Protein AF-A0A5F1HY24-F1 (afdb_monomer_lite)

pLDDT: mean 76.77, std 19.48, range [27.03, 98.19]

Structure (mmCIF, N/CA/C/O backbone):
data_AF-A0A5F1HY24-F1
#
_entry.id   AF-A0A5F1HY24-F1
#
loop_
_atom_site.group_PDB
_atom_site.id
_atom_site.type_symbol
_atom_site.label_atom_id
_atom_site.label_alt_id
_atom_site.label_comp_id
_atom_site.label_asym_id
_atom_site.label_entity_id
_atom_site.label_seq_id
_atom_site.pdbx_PDB_ins_code
_atom_site.Cartn_x
_atom_site.Cartn_y
_atom_site.Cartn_z
_atom_site.occupancy
_atom_site.B_iso_or_equiv
_atom_site.auth_seq_id
_atom_site.auth_comp_id
_atom_site.auth_asym_id
_atom_site.auth_atom_id
_atom_site.pdbx_PDB_model_num
ATOM 1 N N . MET A 1 1 ? -17.975 27.511 6.125 1.00 43.12 1 MET A N 1
ATOM 2 C CA . MET A 1 1 ? -19.236 27.075 5.491 1.00 43.12 1 MET A CA 1
ATOM 3 C C . MET A 1 1 ? -19.085 27.180 3.979 1.00 43.12 1 MET A C 1
ATOM 5 O O . MET A 1 1 ? -19.157 28.280 3.447 1.00 43.12 1 MET A O 1
ATOM 9 N N . LYS A 1 2 ? -18.801 26.050 3.327 1.00 27.03 2 LYS A N 1
ATOM 10 C CA . LYS A 1 2 ? -19.100 25.721 1.924 1.00 27.03 2 LYS A CA 1
ATOM 11 C C . LYS A 1 2 ? -18.760 24.237 1.750 1.00 27.03 2 LYS A C 1
ATOM 13 O O . LYS A 1 2 ? -17.614 23.897 1.992 1.00 27.03 2 LYS A O 1
ATOM 18 N N . ALA A 1 3 ? -19.813 23.458 1.467 1.00 29.83 3 ALA A N 1
ATOM 19 C CA . ALA A 1 3 ? -19.924 22.139 0.824 1.00 29.83 3 ALA A CA 1
ATOM 20 C C . ALA A 1 3 ? -18.776 21.128 1.064 1.00 29.83 3 ALA A C 1
ATOM 22 O O . ALA A 1 3 ? -17.621 21.453 0.866 1.00 29.83 3 ALA A O 1
ATOM 23 N N . TRP A 1 4 ? -18.999 19.876 1.457 1.00 34.66 4 TRP A N 1
ATOM 24 C CA . TRP A 1 4 ? -19.968 18.950 0.879 1.00 34.66 4 TRP A CA 1
ATOM 25 C C . TRP A 1 4 ? -20.408 17.908 1.918 1.00 34.66 4 TRP A C 1
ATOM 27 O O . TRP A 1 4 ? -19.712 16.946 2.216 1.00 34.66 4 TRP A O 1
ATOM 37 N N . HIS A 1 5 ? -21.617 18.093 2.445 1.00 35.09 5 HIS A N 1
ATOM 38 C CA . HIS A 1 5 ? -22.464 16.960 2.790 1.00 35.09 5 HIS A CA 1
ATOM 39 C C . HIS A 1 5 ? -22.940 16.374 1.465 1.00 35.09 5 HIS A C 1
ATOM 41 O O . HIS A 1 5 ? -23.680 17.075 0.792 1.00 35.09 5 HIS A O 1
ATOM 47 N N . TYR A 1 6 ? -22.472 15.191 1.072 1.00 37.31 6 TYR A N 1
ATOM 48 C CA . TYR A 1 6 ? -23.120 14.217 0.172 1.00 37.31 6 TYR A CA 1
ATOM 49 C C . TYR A 1 6 ? -22.027 13.285 -0.346 1.00 37.31 6 TYR A C 1
ATOM 51 O O . TYR A 1 6 ? -21.379 13.647 -1.306 1.00 37.31 6 TYR A O 1
ATOM 59 N N . HIS A 1 7 ? -21.828 12.121 0.280 1.00 38.81 7 HIS A N 1
ATOM 60 C CA . HIS A 1 7 ? -21.358 10.899 -0.407 1.00 38.81 7 HIS A CA 1
ATOM 61 C C . HIS A 1 7 ? -21.607 9.614 0.406 1.00 38.81 7 HIS A C 1
ATOM 63 O O . HIS A 1 7 ? -21.494 8.520 -0.131 1.00 38.81 7 HIS A O 1
ATOM 69 N N . THR A 1 8 ? -22.063 9.693 1.658 1.00 42.12 8 THR A N 1
ATOM 70 C CA . THR A 1 8 ? -22.110 8.516 2.544 1.00 42.12 8 THR A CA 1
ATOM 71 C C . THR A 1 8 ? -23.433 7.739 2.593 1.00 42.12 8 THR A C 1
ATOM 73 O O . THR A 1 8 ? -23.576 6.880 3.451 1.00 42.12 8 THR A O 1
ATOM 76 N N . SER A 1 9 ? -24.403 7.957 1.694 1.00 47.31 9 SER A N 1
ATOM 77 C CA . SER A 1 9 ? -25.706 7.254 1.795 1.00 47.31 9 SER A CA 1
ATOM 78 C C . SER A 1 9 ? -26.164 6.536 0.520 1.00 47.31 9 SER A C 1
ATOM 80 O O . SER A 1 9 ? -26.459 5.341 0.566 1.00 47.31 9 SER A O 1
ATOM 82 N N . ASN A 1 10 ? -26.174 7.210 -0.636 1.00 41.12 10 ASN A N 1
ATOM 83 C CA . ASN A 1 10 ? -26.751 6.617 -1.851 1.00 41.12 10 ASN A CA 1
ATOM 84 C C . ASN A 1 10 ? -25.736 5.899 -2.748 1.00 41.12 10 ASN A C 1
ATOM 86 O O . ASN A 1 10 ? -26.109 4.902 -3.354 1.00 41.12 10 ASN A O 1
ATOM 90 N N . TYR A 1 11 ? -24.467 6.331 -2.776 1.00 42.97 11 TYR A N 1
ATOM 91 C CA . TYR A 1 11 ? -23.431 5.641 -3.555 1.00 42.97 11 TYR A CA 1
ATOM 92 C C . TYR A 1 11 ? -23.244 4.211 -3.049 1.00 42.97 11 TYR A C 1
ATOM 94 O O . TYR A 1 11 ? -23.345 3.269 -3.817 1.00 42.97 11 TYR A O 1
ATOM 102 N N . TRP A 1 12 ? -23.124 4.034 -1.729 1.00 42.56 12 TRP A N 1
ATOM 103 C CA . TRP A 1 12 ? -23.049 2.707 -1.124 1.00 42.56 12 TRP A CA 1
ATOM 104 C C . TRP A 1 12 ? -24.265 1.848 -1.488 1.00 42.56 12 TRP A C 1
ATOM 106 O O . TRP A 1 12 ? -24.082 0.733 -1.960 1.00 42.56 12 TRP A O 1
ATOM 116 N N . LYS A 1 13 ? -25.501 2.358 -1.348 1.00 38.97 13 LYS A N 1
ATOM 117 C CA . LYS A 1 13 ? -26.733 1.627 -1.721 1.00 38.97 13 LYS A CA 1
ATOM 118 C C . LYS A 1 13 ? -26.764 1.199 -3.193 1.00 38.97 13 LYS A C 1
ATOM 120 O O . LYS A 1 13 ? -27.215 0.092 -3.478 1.00 38.97 13 LYS A O 1
ATOM 125 N N . GLU A 1 14 ? -26.308 2.052 -4.104 1.00 40.34 14 GLU A N 1
ATOM 126 C CA . GLU A 1 14 ? -26.239 1.743 -5.536 1.00 40.34 14 GLU A CA 1
ATOM 127 C C . GLU A 1 14 ? -25.115 0.739 -5.844 1.00 40.34 14 GLU A C 1
ATOM 129 O O . GLU A 1 14 ? -25.366 -0.230 -6.560 1.00 40.34 14 GLU A O 1
ATOM 134 N N . SER A 1 15 ? -23.948 0.869 -5.202 1.00 44.97 15 SER A N 1
ATOM 135 C CA . SER A 1 15 ? -22.826 -0.077 -5.301 1.00 44.97 15 SER A CA 1
ATOM 136 C C . SER A 1 15 ? -23.184 -1.475 -4.776 1.00 44.97 15 SER A C 1
ATOM 138 O O . SER A 1 15 ? -22.815 -2.477 -5.389 1.00 44.97 15 SER A O 1
ATOM 140 N N . TRP A 1 16 ? -23.981 -1.567 -3.702 1.00 42.75 16 TRP A N 1
ATOM 141 C CA . TRP A 1 16 ? -24.549 -2.834 -3.214 1.00 42.75 16 TRP A CA 1
ATOM 142 C C . TRP A 1 16 ? -25.543 -3.451 -4.207 1.00 42.75 16 TRP A C 1
ATOM 144 O O . TRP A 1 16 ? -25.605 -4.674 -4.327 1.00 42.75 16 TRP A O 1
ATOM 154 N N . GLY A 1 17 ? -26.311 -2.623 -4.925 1.00 40.31 17 GLY A N 1
ATOM 155 C CA . GLY A 1 17 ? -27.271 -3.065 -5.942 1.00 40.31 17 GLY A CA 1
ATOM 156 C C . GLY A 1 17 ? -26.616 -3.621 -7.210 1.00 40.31 17 GLY A 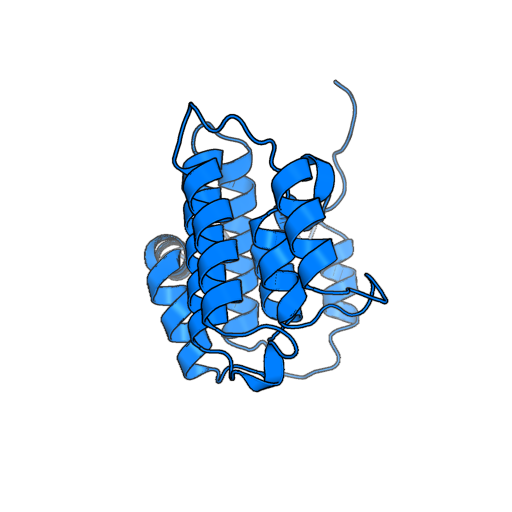C 1
ATOM 157 O O . GLY A 1 17 ? -27.214 -4.454 -7.891 1.00 40.31 17 GLY A O 1
ATOM 158 N N . THR A 1 18 ? -25.381 -3.207 -7.505 1.00 44.19 18 THR A N 1
ATOM 159 C CA . THR A 1 18 ? -24.581 -3.685 -8.645 1.00 44.19 18 THR A CA 1
ATOM 160 C C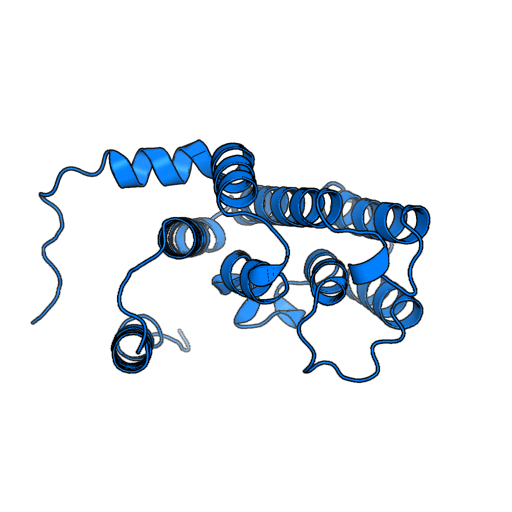 . THR A 1 18 ? -23.602 -4.808 -8.301 1.00 44.19 18 THR A C 1
ATOM 162 O O . THR A 1 18 ? -23.026 -5.396 -9.216 1.00 44.19 18 THR A O 1
ATOM 165 N N . CYS A 1 19 ? -23.438 -5.164 -7.020 1.00 41.94 19 CYS A N 1
ATOM 16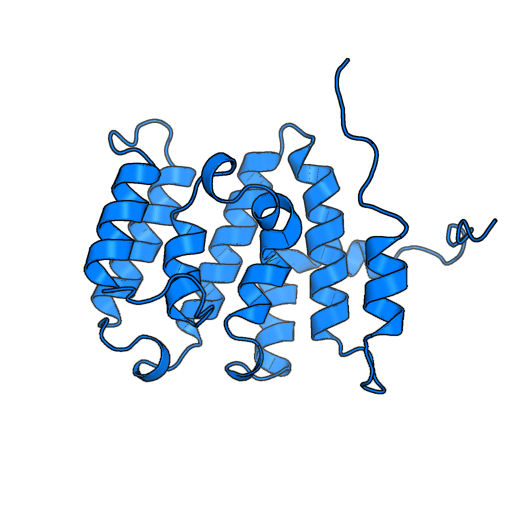6 C CA . CYS A 1 19 ? -22.677 -6.340 -6.590 1.00 41.94 19 CYS A CA 1
ATOM 167 C C . CYS A 1 19 ? -23.427 -7.637 -6.931 1.00 41.94 19 CYS A C 1
ATOM 169 O O . CYS A 1 19 ? -23.944 -8.354 -6.075 1.00 41.94 19 CYS A O 1
ATOM 171 N N . THR A 1 20 ? -23.466 -7.979 -8.215 1.00 43.69 20 THR A N 1
ATOM 172 C CA . THR A 1 20 ? -23.839 -9.311 -8.689 1.00 43.69 20 THR A CA 1
ATOM 173 C C . THR A 1 20 ? -22.678 -10.286 -8.463 1.00 43.69 20 THR A C 1
ATOM 175 O O . THR A 1 20 ? -22.062 -10.757 -9.414 1.00 43.69 20 THR A O 1
ATOM 178 N N . SER A 1 21 ? -22.355 -10.588 -7.202 1.00 45.72 21 SER A N 1
ATOM 179 C CA . SER A 1 21 ? -21.594 -11.788 -6.823 1.00 45.72 21 SER A CA 1
ATOM 180 C C . SER A 1 21 ? -21.915 -12.201 -5.373 1.00 45.72 21 SER A C 1
ATOM 182 O O . SER A 1 21 ? -21.996 -11.340 -4.500 1.00 45.72 21 SER A O 1
ATOM 184 N N . PRO A 1 22 ? -22.153 -13.494 -5.068 1.00 49.50 22 PRO A N 1
ATOM 185 C CA . PRO A 1 22 ? -23.061 -13.900 -3.990 1.00 49.50 22 PRO A CA 1
ATOM 186 C C . PRO A 1 22 ? -22.446 -14.006 -2.587 1.00 49.50 22 PRO A C 1
ATOM 188 O O . PRO A 1 22 ? -23.072 -14.616 -1.719 1.00 49.50 22 PRO A O 1
ATOM 191 N N . ARG A 1 23 ? -21.234 -13.501 -2.327 1.00 47.34 23 ARG A N 1
ATOM 192 C CA . ARG A 1 23 ? -20.594 -13.584 -1.000 1.00 47.34 23 ARG A CA 1
ATOM 193 C C . ARG A 1 23 ? -19.657 -12.400 -0.780 1.00 47.34 23 ARG A C 1
ATOM 195 O O . ARG A 1 23 ? -18.669 -12.270 -1.490 1.00 47.34 23 ARG A O 1
ATOM 202 N N . LEU A 1 24 ? -19.947 -11.578 0.229 1.00 61.38 24 LEU A N 1
ATOM 203 C CA . LEU A 1 24 ? -18.968 -10.665 0.824 1.00 61.38 24 LEU A CA 1
ATOM 204 C C . LEU A 1 24 ? -17.722 -11.473 1.220 1.00 61.38 24 LEU A C 1
ATOM 206 O O . LEU A 1 24 ? -17.828 -12.374 2.054 1.00 61.38 24 LEU A O 1
ATOM 210 N N . SER A 1 25 ? -16.572 -11.193 0.604 1.00 81.94 25 SER A N 1
ATOM 211 C CA . SER A 1 25 ? -15.297 -11.798 1.004 1.00 81.94 25 SER A CA 1
ATOM 212 C C . SER A 1 25 ? -14.774 -11.117 2.271 1.00 81.94 25 SER A C 1
ATOM 214 O O . SER A 1 25 ? -15.084 -9.952 2.543 1.00 81.94 25 SER A O 1
ATOM 216 N N . ALA A 1 26 ? -13.964 -11.830 3.057 1.00 85.19 26 ALA A N 1
ATOM 217 C CA . ALA A 1 26 ? -13.351 -11.250 4.251 1.00 85.19 26 ALA A CA 1
ATOM 218 C C . ALA A 1 26 ? -12.439 -10.056 3.902 1.00 85.19 26 ALA A C 1
ATOM 220 O O . ALA A 1 26 ? -12.343 -9.108 4.680 1.00 85.19 26 ALA A O 1
ATOM 221 N N . LEU A 1 27 ? -11.843 -10.072 2.704 1.00 88.94 27 LEU A N 1
ATOM 222 C CA . LEU A 1 27 ? -11.070 -8.966 2.142 1.00 88.94 27 LEU A CA 1
ATOM 223 C C . LEU A 1 27 ? -11.905 -7.685 2.007 1.00 88.94 27 LEU A C 1
ATOM 225 O O . LEU A 1 27 ? -11.525 -6.662 2.571 1.00 88.94 27 LEU A O 1
ATOM 229 N N . TYR A 1 28 ? -13.052 -7.732 1.323 1.00 88.12 28 TYR A N 1
ATOM 230 C CA . TYR A 1 28 ? -13.873 -6.530 1.128 1.00 88.12 28 TYR A CA 1
ATOM 231 C C . TYR A 1 28 ? -14.409 -5.977 2.452 1.00 88.12 28 TYR A C 1
ATOM 233 O O . TYR A 1 28 ? -14.441 -4.765 2.650 1.00 88.12 28 TYR A O 1
ATOM 241 N N . VAL A 1 29 ? -14.760 -6.852 3.401 1.00 87.75 29 VAL A N 1
ATOM 242 C CA . VAL A 1 29 ? -15.148 -6.418 4.752 1.00 87.75 29 VAL A CA 1
ATOM 243 C C . VAL A 1 29 ? -13.986 -5.703 5.452 1.00 87.75 29 VAL A C 1
ATOM 245 O O . VAL A 1 29 ? -14.193 -4.650 6.052 1.00 87.75 29 VAL A O 1
ATOM 248 N N . ALA A 1 30 ? -12.759 -6.226 5.358 1.00 90.56 30 ALA A N 1
ATOM 249 C CA . ALA A 1 30 ? -11.583 -5.586 5.943 1.00 90.56 30 ALA A CA 1
ATOM 250 C C . ALA A 1 30 ? -11.290 -4.215 5.311 1.00 90.56 30 ALA A C 1
ATOM 252 O O . ALA A 1 30 ? -11.050 -3.259 6.049 1.00 90.56 30 ALA A O 1
ATOM 253 N N . VAL A 1 31 ? -11.381 -4.095 3.981 1.00 92.56 31 VAL A N 1
ATOM 254 C CA . VAL A 1 31 ? -11.260 -2.816 3.255 1.00 92.56 31 VAL A CA 1
ATOM 255 C C . VAL A 1 31 ? -12.256 -1.797 3.801 1.00 92.56 31 VAL A C 1
ATOM 257 O O . VAL A 1 31 ? -11.850 -0.731 4.259 1.00 92.56 31 VAL A O 1
ATOM 260 N N . MET A 1 32 ? -13.542 -2.161 3.852 1.00 88.50 32 MET A N 1
ATOM 261 C CA . MET A 1 32 ? -14.603 -1.277 4.339 1.00 88.50 32 MET A CA 1
ATOM 262 C C . MET A 1 32 ? -14.353 -0.782 5.767 1.00 88.50 32 MET A C 1
ATOM 264 O O . MET A 1 32 ? -14.531 0.400 6.056 1.00 88.50 32 MET A O 1
ATOM 268 N N . ILE A 1 33 ? -13.944 -1.677 6.674 1.00 89.25 33 ILE A N 1
ATOM 269 C CA . ILE A 1 33 ? -13.658 -1.318 8.069 1.00 89.25 33 ILE A CA 1
ATOM 270 C C . ILE A 1 33 ? -12.498 -0.323 8.139 1.00 89.25 33 ILE A C 1
ATOM 272 O O . ILE A 1 33 ? -12.560 0.646 8.898 1.00 89.25 33 ILE A O 1
ATOM 276 N N . VAL A 1 34 ? -11.431 -0.575 7.379 1.00 92.44 34 VAL A N 1
ATOM 277 C CA . VAL A 1 34 ? -10.212 0.230 7.432 1.00 92.44 34 VAL A CA 1
ATOM 278 C C . VAL A 1 34 ? -10.420 1.597 6.793 1.00 92.44 34 VAL A C 1
ATOM 280 O O . VAL A 1 34 ? -10.055 2.587 7.425 1.00 92.44 34 VAL A O 1
ATOM 283 N N . ASP A 1 35 ? -11.037 1.694 5.614 1.00 88.62 35 ASP A N 1
ATOM 284 C CA . ASP A 1 35 ? -11.293 2.999 4.993 1.00 88.62 35 ASP A CA 1
ATOM 285 C C . ASP A 1 35 ? -12.267 3.835 5.839 1.00 88.62 35 ASP A C 1
ATOM 287 O O . ASP A 1 35 ? -11.958 4.986 6.149 1.00 88.62 35 ASP A O 1
ATOM 291 N N . ALA A 1 36 ? -13.343 3.243 6.378 1.00 86.31 36 ALA A N 1
ATOM 292 C CA . ALA A 1 36 ? -14.248 3.945 7.298 1.00 86.31 36 ALA A CA 1
ATOM 293 C C . ALA A 1 36 ? -13.545 4.408 8.592 1.00 86.31 36 ALA A C 1
ATOM 295 O O . ALA A 1 36 ? -13.782 5.512 9.094 1.00 86.31 36 ALA A O 1
ATOM 296 N N . ALA A 1 37 ? -12.647 3.586 9.150 1.00 87.31 37 ALA A N 1
ATOM 297 C CA . ALA A 1 37 ? -11.813 4.007 10.273 1.00 87.31 37 ALA A CA 1
ATOM 298 C C . ALA A 1 37 ? -10.891 5.165 9.866 1.00 87.31 37 ALA A C 1
ATOM 300 O O . ALA A 1 37 ? -10.725 6.112 10.638 1.00 87.31 37 ALA A O 1
ATOM 301 N N . GLY A 1 38 ? -10.342 5.119 8.654 1.00 84.25 38 GLY A N 1
ATOM 302 C CA . GLY A 1 38 ? -9.494 6.152 8.086 1.00 84.25 38 GLY A CA 1
ATOM 303 C C . GLY A 1 38 ? -10.184 7.495 7.933 1.00 84.25 38 GLY A C 1
ATOM 304 O O . GLY A 1 38 ? -9.626 8.489 8.397 1.00 84.25 38 GLY A O 1
ATOM 305 N N . GLU A 1 39 ? -11.411 7.530 7.411 1.00 82.19 39 GLU A N 1
ATOM 306 C CA . GLU A 1 39 ? -12.210 8.760 7.314 1.00 82.19 39 GLU A CA 1
ATOM 307 C C . GLU A 1 39 ? -12.283 9.487 8.667 1.00 82.19 39 GLU A C 1
ATOM 309 O O . GLU A 1 39 ? -12.060 10.697 8.764 1.00 82.19 39 GLU A O 1
ATOM 314 N N . SER A 1 40 ? -12.492 8.731 9.751 1.00 77.62 40 SER A N 1
ATOM 315 C CA . SER A 1 40 ? -12.538 9.296 11.103 1.00 77.62 40 SER A CA 1
ATOM 316 C C . SER A 1 40 ? -11.194 9.854 11.587 1.00 77.62 40 SER A C 1
ATOM 318 O O . SER A 1 40 ? -11.181 10.778 12.398 1.00 77.62 40 SER A O 1
ATOM 320 N N . GLN A 1 41 ? -10.063 9.298 11.133 1.00 77.94 41 GLN A N 1
ATOM 321 C CA . GLN A 1 41 ? -8.721 9.727 11.546 1.00 77.94 41 GLN A CA 1
ATOM 322 C C . GLN A 1 41 ? -8.211 10.916 10.731 1.00 77.94 41 GLN A C 1
ATOM 324 O O . GLN A 1 41 ? -7.535 11.780 11.294 1.00 77.94 41 GLN A O 1
ATOM 329 N N . LEU A 1 42 ? -8.540 10.972 9.441 1.00 74.75 42 LEU A N 1
ATOM 330 C CA . LEU A 1 42 ? -8.143 12.036 8.517 1.00 74.75 42 LEU A CA 1
ATOM 331 C C . LEU A 1 42 ? -8.780 13.388 8.875 1.00 74.75 42 LEU A C 1
ATOM 333 O O . LEU A 1 42 ? -8.183 14.432 8.662 1.00 74.75 42 LEU A O 1
ATOM 337 N N . ALA A 1 43 ? -9.922 13.388 9.567 1.00 72.75 43 ALA A N 1
ATOM 338 C CA . ALA A 1 43 ? -10.504 14.601 10.150 1.00 72.75 43 ALA A CA 1
ATOM 339 C C . ALA A 1 43 ? -9.810 15.080 11.452 1.00 72.75 43 ALA A C 1
ATOM 341 O O . ALA A 1 43 ? -10.325 15.960 12.148 1.00 72.75 43 ALA A O 1
ATOM 342 N N . THR A 1 44 ? -8.677 14.487 11.850 1.00 75.44 44 THR A N 1
ATOM 343 C CA . THR A 1 44 ? -8.041 14.726 13.157 1.00 75.44 44 THR A CA 1
ATOM 344 C C . THR A 1 44 ? -6.534 14.954 13.053 1.00 75.44 44 THR A C 1
ATOM 346 O O . THR A 1 44 ? -5.892 14.650 12.056 1.00 75.44 44 THR A O 1
ATOM 349 N N . ARG A 1 45 ? -5.913 15.368 14.168 1.00 69.56 45 ARG A N 1
ATOM 350 C CA . ARG A 1 45 ? -4.446 15.480 14.321 1.00 69.56 45 ARG A CA 1
ATOM 351 C C . ARG A 1 45 ? -3.651 14.177 14.098 1.00 69.56 45 ARG A C 1
ATOM 353 O O . ARG A 1 45 ? -2.431 14.199 14.223 1.00 69.56 45 ARG A O 1
ATOM 360 N N . LYS A 1 46 ? -4.322 13.045 13.857 1.00 83.00 46 LYS A N 1
ATOM 361 C CA . LYS A 1 46 ? -3.715 11.729 13.606 1.00 83.00 46 LYS A CA 1
ATOM 362 C C . LYS A 1 46 ? -3.611 11.373 12.124 1.00 83.00 46 LYS A C 1
ATOM 364 O O . LYS A 1 46 ? -3.111 10.298 11.810 1.00 83.00 46 LYS A O 1
ATOM 369 N N . GLU A 1 47 ? -4.029 12.260 11.226 1.00 85.81 47 GLU A N 1
ATOM 370 C CA . GLU A 1 47 ? -3.965 12.059 9.776 1.00 85.81 47 GLU A CA 1
ATOM 371 C C . GLU A 1 47 ? -2.610 11.515 9.299 1.00 85.81 47 GLU A C 1
ATOM 373 O O . GLU A 1 47 ? -2.552 10.490 8.621 1.00 85.81 47 GLU A O 1
ATOM 378 N N . LYS A 1 48 ? -1.507 12.143 9.722 1.00 86.88 48 LYS A N 1
ATOM 379 C CA . LYS A 1 48 ? -0.155 11.719 9.338 1.00 86.88 48 LYS A CA 1
ATOM 380 C C . LYS A 1 48 ? 0.174 10.295 9.801 1.00 86.88 48 LYS A C 1
ATOM 382 O O . LYS A 1 48 ? 0.743 9.517 9.041 1.00 86.88 48 LYS A O 1
ATOM 387 N N . GLU A 1 49 ? -0.165 9.958 11.045 1.00 90.12 49 GLU A N 1
ATOM 388 C CA . GLU A 1 49 ? 0.061 8.620 11.610 1.00 90.12 49 GLU A CA 1
ATOM 389 C C . GLU A 1 49 ? -0.750 7.567 10.846 1.00 90.12 49 GLU A C 1
ATOM 391 O O . GLU A 1 49 ? -0.230 6.510 10.486 1.00 90.12 49 GLU A O 1
ATOM 396 N N . TRP A 1 50 ? -2.008 7.888 10.539 1.00 92.69 50 TRP A N 1
ATOM 397 C CA . TRP A 1 50 ? -2.876 7.029 9.747 1.00 92.69 50 TRP A CA 1
ATOM 398 C C . TRP A 1 50 ? -2.334 6.820 8.333 1.00 92.69 50 TRP A C 1
ATOM 400 O O . TRP A 1 50 ? -2.225 5.686 7.867 1.00 92.69 50 TRP A O 1
ATOM 410 N N . HIS A 1 51 ? -1.935 7.895 7.652 1.00 91.62 51 HIS A N 1
ATOM 411 C CA . HIS A 1 51 ? -1.379 7.792 6.311 1.00 91.62 51 HIS A CA 1
ATOM 412 C C . HIS A 1 51 ? -0.074 6.991 6.275 1.00 91.62 51 HIS A C 1
ATOM 414 O O . HIS A 1 51 ? 0.061 6.115 5.430 1.00 91.62 51 HIS A O 1
ATOM 420 N N . LEU A 1 52 ? 0.829 7.167 7.243 1.00 92.06 52 LEU A N 1
ATOM 421 C CA . LEU A 1 52 ? 2.038 6.340 7.349 1.00 92.06 52 LEU A CA 1
ATOM 422 C C . LEU A 1 52 ? 1.728 4.839 7.500 1.00 92.06 52 LEU A C 1
ATOM 424 O O . LEU A 1 52 ? 2.427 4.011 6.909 1.00 92.06 52 LEU A O 1
ATOM 428 N N . ARG A 1 53 ? 0.666 4.469 8.232 1.00 95.06 53 ARG A N 1
ATOM 429 C CA . ARG A 1 53 ? 0.199 3.069 8.306 1.00 95.06 53 ARG A CA 1
ATOM 430 C C . ARG A 1 53 ? -0.329 2.576 6.959 1.00 95.06 53 ARG A C 1
ATOM 432 O O . ARG A 1 53 ? 0.046 1.485 6.539 1.00 95.06 53 ARG A O 1
ATOM 439 N N . ARG A 1 54 ? -1.121 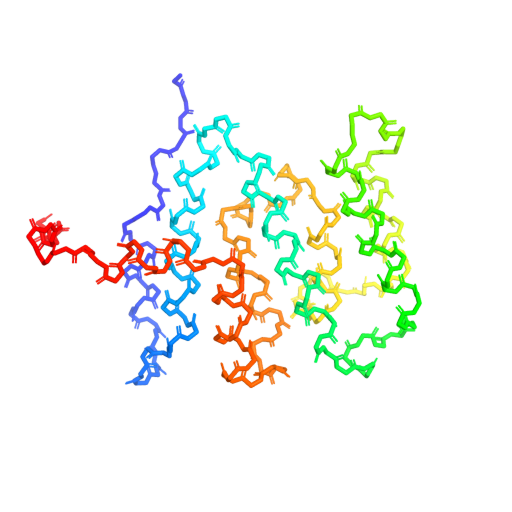3.388 6.248 1.00 95.38 54 ARG A N 1
ATOM 440 C CA . ARG A 1 54 ? -1.597 3.068 4.887 1.00 95.38 54 ARG A CA 1
ATOM 441 C C . ARG A 1 54 ? -0.439 2.847 3.910 1.00 95.38 54 ARG A C 1
ATOM 443 O O . ARG A 1 54 ? -0.434 1.862 3.181 1.00 95.38 54 ARG A O 1
ATOM 450 N N . LEU A 1 55 ? 0.580 3.705 3.947 1.00 95.06 55 LEU A N 1
ATOM 451 C CA . LEU A 1 55 ? 1.783 3.559 3.122 1.00 95.06 55 LEU A CA 1
ATOM 452 C C . LEU A 1 55 ? 2.580 2.299 3.470 1.00 95.06 55 LEU A C 1
ATOM 454 O O . LEU A 1 55 ? 3.076 1.619 2.576 1.00 95.06 55 LEU A O 1
ATOM 458 N N . SER A 1 56 ? 2.691 1.970 4.759 1.00 96.38 56 SER A N 1
ATOM 459 C CA . SER A 1 56 ? 3.369 0.747 5.210 1.00 96.38 56 SER A CA 1
ATOM 460 C C . SER A 1 56 ? 2.635 -0.510 4.734 1.00 96.38 56 SER A C 1
ATOM 462 O O . SER A 1 56 ? 3.273 -1.455 4.279 1.00 96.38 56 SER A O 1
ATOM 464 N N . PHE A 1 57 ? 1.299 -0.495 4.765 1.00 97.81 57 PHE A N 1
ATOM 465 C CA . PHE A 1 57 ? 0.469 -1.560 4.205 1.00 97.81 57 PHE A CA 1
ATOM 466 C C . PHE A 1 57 ? 0.709 -1.744 2.703 1.00 97.81 57 PHE A C 1
ATOM 468 O O . PHE A 1 57 ? 1.006 -2.855 2.270 1.00 97.81 57 PHE A O 1
ATOM 475 N N . VAL A 1 58 ? 0.653 -0.666 1.913 1.00 97.19 58 VAL A N 1
ATOM 476 C CA . VAL A 1 58 ? 0.901 -0.737 0.461 1.00 97.19 58 VAL A CA 1
ATOM 477 C C . VAL A 1 58 ? 2.331 -1.188 0.155 1.00 97.19 58 VAL A C 1
ATOM 479 O O . VAL A 1 58 ? 2.539 -2.004 -0.740 1.00 97.19 58 VAL A O 1
ATOM 482 N N . SER A 1 59 ? 3.318 -0.723 0.927 1.00 96.88 59 SER A N 1
ATOM 483 C CA . SER A 1 59 ? 4.713 -1.157 0.790 1.00 96.88 59 SER A CA 1
ATOM 484 C C . SER A 1 59 ? 4.860 -2.671 0.932 1.00 96.88 59 SER A C 1
ATOM 486 O O . SER A 1 59 ? 5.536 -3.292 0.109 1.00 96.88 59 SER A O 1
ATOM 488 N N . ASP A 1 60 ? 4.224 -3.251 1.952 1.00 97.88 60 ASP A N 1
ATOM 489 C CA . ASP A 1 60 ? 4.249 -4.694 2.181 1.00 97.88 60 ASP A CA 1
ATOM 490 C C . ASP A 1 60 ? 3.464 -5.449 1.103 1.00 97.88 60 ASP A C 1
ATOM 492 O O . ASP A 1 60 ? 3.915 -6.497 0.654 1.00 97.88 60 ASP A O 1
ATOM 496 N N . CYS A 1 61 ? 2.333 -4.910 0.629 1.00 97.44 61 CYS A N 1
ATOM 497 C CA . CYS A 1 61 ? 1.608 -5.494 -0.502 1.00 97.44 61 CYS A CA 1
ATOM 498 C C . CYS A 1 61 ? 2.529 -5.650 -1.719 1.00 97.44 61 CYS A C 1
ATOM 500 O O . CYS A 1 61 ? 2.585 -6.722 -2.313 1.00 97.44 61 CYS A O 1
ATOM 502 N N . ILE A 1 62 ? 3.313 -4.613 -2.040 1.00 96.19 62 ILE A N 1
ATOM 503 C CA . ILE A 1 62 ? 4.288 -4.643 -3.140 1.00 96.19 62 ILE A CA 1
ATOM 504 C C . ILE A 1 62 ? 5.377 -5.707 -2.913 1.00 96.19 62 ILE A C 1
ATOM 506 O O . ILE A 1 62 ? 5.833 -6.331 -3.873 1.00 96.19 62 ILE A O 1
ATOM 510 N N . ASP A 1 63 ? 5.806 -5.935 -1.667 1.00 97.19 63 ASP A N 1
ATOM 511 C CA . ASP A 1 63 ? 6.805 -6.967 -1.341 1.00 97.19 63 ASP A CA 1
ATOM 512 C C . ASP A 1 63 ? 6.306 -8.397 -1.578 1.00 97.19 63 ASP A C 1
ATOM 514 O O . ASP A 1 63 ? 7.122 -9.292 -1.790 1.00 97.19 63 ASP A O 1
ATOM 518 N N . HIS A 1 64 ? 4.988 -8.606 -1.599 1.00 97.00 64 HIS A N 1
ATOM 519 C CA . HIS A 1 64 ? 4.370 -9.897 -1.899 1.00 97.00 64 HIS A CA 1
ATOM 520 C C . HIS A 1 64 ? 4.065 -10.124 -3.389 1.00 97.00 64 HIS A C 1
ATOM 522 O O . HIS A 1 64 ? 3.662 -11.228 -3.748 1.00 97.00 64 HIS A O 1
ATOM 528 N N . LEU A 1 65 ? 4.248 -9.120 -4.252 1.00 95.81 65 LEU A N 1
ATOM 529 C CA . LEU A 1 65 ? 4.027 -9.257 -5.696 1.00 95.81 65 LEU A CA 1
ATOM 530 C C . LEU A 1 65 ? 5.202 -9.944 -6.388 1.00 95.81 65 LEU A C 1
ATOM 532 O O . LEU A 1 65 ? 6.357 -9.739 -6.003 1.00 95.81 65 LEU A O 1
ATOM 536 N N . ASP A 1 66 ? 4.925 -10.661 -7.475 1.00 93.94 66 ASP A N 1
ATOM 537 C CA . ASP A 1 66 ? 5.965 -11.218 -8.336 1.00 93.94 66 ASP A CA 1
ATOM 538 C C . ASP A 1 66 ? 6.678 -10.111 -9.128 1.00 93.94 66 ASP A C 1
ATOM 540 O O . ASP A 1 66 ? 6.090 -9.095 -9.508 1.00 93.94 66 ASP A O 1
ATOM 544 N N . ASP A 1 67 ? 7.963 -10.314 -9.442 1.00 91.94 67 ASP A N 1
ATOM 545 C CA . ASP A 1 67 ? 8.734 -9.360 -10.258 1.00 91.94 67 ASP A CA 1
ATOM 546 C C . ASP A 1 67 ? 8.086 -9.130 -11.641 1.00 91.94 67 ASP A C 1
ATOM 548 O O . ASP A 1 67 ? 8.241 -8.061 -12.233 1.00 91.94 67 ASP A O 1
ATOM 552 N N . THR A 1 68 ? 7.320 -10.100 -12.153 1.00 91.56 68 THR A N 1
ATOM 553 C CA . THR A 1 68 ? 6.596 -9.976 -13.424 1.00 91.56 68 THR A CA 1
ATOM 554 C C . THR A 1 68 ? 5.443 -8.983 -13.367 1.00 91.56 68 THR A C 1
ATOM 556 O O . THR A 1 68 ? 5.164 -8.343 -14.377 1.00 91.56 68 THR A O 1
ATOM 559 N N . ASP A 1 69 ? 4.797 -8.816 -12.211 1.00 89.88 69 ASP A N 1
ATOM 560 C CA . ASP A 1 69 ? 3.721 -7.834 -12.032 1.00 89.88 69 ASP A CA 1
ATOM 561 C C . ASP A 1 69 ? 4.266 -6.398 -11.995 1.00 89.88 69 ASP A C 1
ATOM 563 O O . ASP A 1 69 ? 3.556 -5.442 -12.309 1.00 89.88 69 ASP A O 1
ATOM 567 N N . LEU A 1 70 ? 5.547 -6.246 -11.651 1.00 87.94 70 LEU A N 1
ATOM 568 C CA . LEU A 1 70 ? 6.232 -4.958 -11.518 1.00 87.94 70 LEU A CA 1
ATOM 569 C C . LEU A 1 70 ? 7.052 -4.584 -12.761 1.00 87.94 70 LEU A C 1
ATOM 571 O O . LEU A 1 70 ? 7.551 -3.460 -12.862 1.00 87.94 70 LEU A O 1
ATOM 575 N N . PHE A 1 71 ? 7.176 -5.496 -13.728 1.00 83.94 71 PHE A N 1
ATOM 576 C CA . PHE A 1 71 ? 7.890 -5.257 -14.977 1.00 83.94 71 PHE A CA 1
ATOM 577 C C . PHE A 1 71 ? 7.336 -4.007 -15.705 1.00 83.94 71 PHE A C 1
ATOM 579 O O . PHE A 1 71 ? 6.117 -3.837 -15.815 1.00 83.94 71 PHE A O 1
ATOM 586 N N . PRO A 1 72 ? 8.196 -3.117 -16.246 1.00 83.12 72 PRO A N 1
ATOM 587 C CA . PRO A 1 72 ? 9.634 -3.280 -16.483 1.00 83.12 72 PRO A CA 1
ATOM 588 C C . PRO A 1 72 ? 10.557 -2.865 -15.332 1.00 83.12 72 PRO A C 1
ATOM 590 O O . PRO A 1 72 ? 11.768 -2.815 -15.547 1.00 83.12 72 PRO A O 1
ATOM 593 N N . LEU A 1 73 ? 10.036 -2.545 -14.145 1.00 84.81 73 LEU A N 1
ATOM 594 C CA . LEU A 1 73 ? 10.894 -2.170 -13.026 1.00 84.81 73 LEU A CA 1
ATOM 595 C C . LEU A 1 73 ? 11.635 -3.374 -12.447 1.00 84.81 73 LEU A C 1
ATOM 597 O O . LEU A 1 73 ? 11.088 -4.465 -12.298 1.00 84.81 73 LEU A O 1
ATOM 601 N N . THR A 1 74 ? 12.872 -3.137 -12.026 1.00 89.69 74 THR A N 1
ATOM 602 C CA . THR A 1 74 ? 13.592 -4.060 -11.150 1.00 89.69 74 THR A CA 1
ATOM 603 C C . THR A 1 74 ? 13.130 -3.901 -9.701 1.00 89.69 74 THR A C 1
ATOM 605 O O . THR A 1 74 ? 12.776 -2.806 -9.252 1.00 89.69 74 THR A O 1
ATOM 608 N N . ARG A 1 75 ? 13.237 -4.969 -8.902 1.00 91.69 75 ARG A N 1
ATOM 609 C CA . ARG A 1 75 ? 12.952 -4.924 -7.456 1.00 91.69 75 ARG A CA 1
ATOM 610 C C . ARG A 1 75 ? 13.741 -3.832 -6.724 1.00 91.69 75 ARG A C 1
ATOM 612 O O . ARG A 1 75 ? 13.238 -3.216 -5.789 1.00 91.69 75 ARG A O 1
ATOM 619 N N . SER A 1 76 ? 14.972 -3.563 -7.162 1.00 91.44 76 SER A N 1
ATOM 620 C CA . SER A 1 76 ? 15.812 -2.504 -6.591 1.00 91.44 76 SER A CA 1
ATOM 621 C C . SER A 1 76 ? 15.246 -1.104 -6.853 1.00 91.44 76 SER A C 1
ATOM 623 O O . SER A 1 76 ? 15.268 -0.253 -5.961 1.00 91.44 76 SER A O 1
ATOM 625 N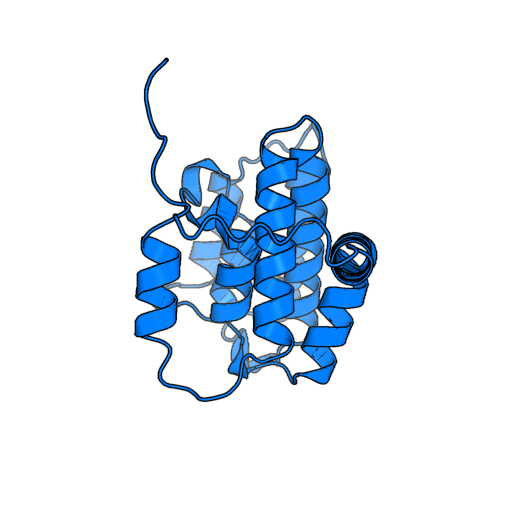 N . GLU A 1 77 ? 14.739 -0.853 -8.059 1.00 88.56 77 GLU A N 1
ATOM 626 C CA . GLU A 1 77 ? 14.097 0.418 -8.414 1.00 88.56 77 GLU A CA 1
ATOM 627 C C . GLU A 1 77 ? 12.809 0.605 -7.615 1.00 88.56 77 GLU A C 1
ATOM 629 O O . GLU A 1 77 ? 12.636 1.644 -6.982 1.00 88.56 77 GLU A O 1
ATOM 634 N N . VAL A 1 78 ? 11.977 -0.438 -7.532 1.00 91.06 78 VAL A N 1
ATOM 635 C CA . VAL A 1 78 ? 10.755 -0.446 -6.711 1.00 91.06 78 VAL A CA 1
ATOM 636 C C . VAL A 1 78 ? 11.076 -0.112 -5.254 1.00 91.06 78 VAL A C 1
ATOM 638 O O . VAL A 1 78 ? 10.492 0.808 -4.682 1.00 91.06 78 VAL A O 1
ATOM 641 N N . ASN A 1 79 ? 12.055 -0.793 -4.657 1.00 92.31 79 ASN A N 1
ATOM 642 C CA . ASN A 1 79 ? 12.462 -0.542 -3.273 1.00 92.31 79 ASN A CA 1
ATOM 643 C C . ASN A 1 79 ? 12.995 0.879 -3.059 1.00 92.31 79 ASN A C 1
ATOM 645 O O . ASN A 1 79 ? 12.764 1.475 -2.006 1.00 92.31 79 ASN A O 1
ATOM 649 N N . THR A 1 80 ? 13.665 1.445 -4.063 1.00 89.12 80 THR A N 1
ATOM 650 C CA . THR A 1 80 ? 14.124 2.837 -4.030 1.00 89.12 80 THR A CA 1
ATOM 651 C C . THR A 1 80 ? 12.938 3.803 -4.023 1.00 89.12 80 THR A C 1
ATOM 653 O O . THR A 1 80 ? 12.901 4.711 -3.193 1.00 89.12 80 THR A O 1
ATOM 656 N N . CYS A 1 81 ? 11.943 3.586 -4.886 1.00 86.94 81 CYS A N 1
ATOM 657 C CA . CYS A 1 81 ? 10.725 4.396 -4.942 1.00 86.94 81 CYS A CA 1
ATOM 658 C C . CYS A 1 81 ? 9.938 4.335 -3.625 1.00 86.94 81 CYS A C 1
ATOM 660 O O . CYS A 1 81 ? 9.628 5.384 -3.058 1.00 86.94 81 CYS A O 1
ATOM 662 N N . LYS A 1 82 ? 9.705 3.127 -3.087 1.00 90.75 82 LYS A N 1
ATOM 663 C CA . LYS A 1 82 ? 9.034 2.929 -1.788 1.00 90.75 82 LYS A CA 1
ATOM 664 C C . LYS A 1 82 ? 9.740 3.684 -0.669 1.00 90.75 82 LYS A C 1
ATOM 666 O O . LYS A 1 82 ? 9.096 4.380 0.112 1.00 90.75 82 LYS A O 1
ATOM 671 N N . LYS A 1 83 ? 11.071 3.578 -0.616 1.00 89.50 83 LYS A N 1
ATOM 672 C CA . LYS A 1 83 ? 11.883 4.266 0.387 1.00 89.50 83 LYS A CA 1
ATOM 673 C C . LYS A 1 83 ? 11.746 5.782 0.287 1.00 89.50 83 LYS A C 1
ATOM 675 O O . LYS A 1 83 ? 11.500 6.422 1.298 1.00 89.50 83 LYS A O 1
ATOM 680 N N . ILE A 1 84 ? 11.864 6.350 -0.913 1.00 86.06 84 ILE A N 1
ATOM 681 C CA . ILE A 1 84 ? 11.740 7.802 -1.116 1.00 86.06 84 ILE A CA 1
ATOM 682 C C . ILE A 1 84 ? 10.358 8.302 -0.670 1.00 86.06 84 ILE A C 1
ATOM 684 O O . ILE A 1 84 ? 10.275 9.323 0.013 1.00 86.06 84 ILE A O 1
ATOM 688 N N . ALA A 1 85 ? 9.291 7.578 -1.021 1.00 86.06 85 ALA A N 1
ATOM 689 C CA . ALA A 1 85 ? 7.930 7.914 -0.614 1.00 86.06 85 ALA A CA 1
ATOM 690 C C . ALA A 1 85 ? 7.764 7.876 0.917 1.00 86.06 85 ALA A C 1
ATOM 692 O O . ALA A 1 85 ? 7.327 8.854 1.521 1.00 86.06 85 ALA A O 1
ATOM 693 N N . LEU A 1 86 ? 8.178 6.785 1.569 1.00 89.06 86 LEU A N 1
ATOM 694 C CA . LEU A 1 86 ? 8.095 6.646 3.027 1.00 89.06 86 LEU A CA 1
ATOM 695 C C . LEU A 1 86 ? 8.957 7.680 3.767 1.00 89.06 86 LEU A C 1
ATOM 697 O O . LEU A 1 86 ? 8.504 8.253 4.759 1.00 89.06 86 LEU A O 1
ATOM 701 N N . ASP A 1 87 ? 10.171 7.949 3.280 1.00 87.31 87 ASP A N 1
ATOM 702 C CA . ASP A 1 87 ? 11.091 8.921 3.878 1.00 87.31 87 ASP A CA 1
ATOM 703 C C . ASP A 1 87 ? 10.511 10.345 3.823 1.00 87.31 87 ASP A C 1
ATOM 705 O O . ASP A 1 87 ? 10.637 11.081 4.805 1.00 87.31 87 ASP A O 1
ATOM 709 N N . TYR A 1 88 ? 9.822 10.723 2.732 1.00 85.31 88 TYR A N 1
ATOM 710 C CA . TYR A 1 88 ? 9.126 12.014 2.631 1.00 85.31 88 TYR A CA 1
ATOM 711 C C . TYR A 1 88 ? 8.116 12.187 3.769 1.00 85.31 88 TYR A C 1
ATOM 713 O O . TYR A 1 88 ? 8.154 13.178 4.497 1.00 85.31 88 TYR A O 1
ATOM 721 N N . TRP A 1 89 ? 7.244 11.198 3.968 1.00 83.44 89 TRP A N 1
ATOM 722 C CA . TRP A 1 89 ? 6.219 11.277 5.004 1.00 83.44 89 TRP A CA 1
ATOM 723 C C . TRP A 1 89 ? 6.813 11.160 6.413 1.00 83.44 89 TRP A C 1
ATOM 725 O O . TRP A 1 89 ? 6.301 11.771 7.354 1.00 83.44 89 TRP A O 1
ATOM 735 N N . CYS A 1 90 ? 7.929 10.449 6.585 1.00 83.75 90 CYS A N 1
ATOM 736 C CA . CYS A 1 90 ? 8.617 10.351 7.871 1.00 83.75 90 CYS A CA 1
ATOM 737 C C . CYS A 1 90 ? 9.337 11.650 8.281 1.00 83.75 90 CYS A C 1
ATOM 739 O O . CYS A 1 90 ? 9.389 11.947 9.477 1.00 83.75 90 CYS A O 1
ATOM 741 N N . GLN A 1 91 ? 9.869 12.449 7.346 1.00 79.50 91 GLN A N 1
ATOM 742 C CA . GLN A 1 91 ? 10.805 13.537 7.671 1.00 79.50 91 GLN A CA 1
ATOM 743 C C . GLN A 1 91 ? 10.240 14.965 7.502 1.00 79.50 91 GLN A C 1
ATOM 745 O O . GLN A 1 91 ? 9.635 15.273 6.482 1.00 79.50 91 GLN A O 1
ATOM 750 N N . PRO A 1 92 ? 10.514 15.900 8.439 1.00 53.59 92 PRO A N 1
ATOM 751 C CA . PRO A 1 92 ? 10.130 17.314 8.308 1.00 53.59 92 PRO A CA 1
ATOM 752 C C . PRO A 1 92 ? 10.947 18.134 7.289 1.00 53.59 92 PRO A C 1
ATOM 754 O O . PRO A 1 92 ? 10.611 19.286 7.039 1.00 53.59 92 PRO A O 1
ATOM 757 N N . SER A 1 93 ? 12.051 17.595 6.759 1.00 55.16 93 SER A N 1
ATOM 758 C CA . SER A 1 93 ? 13.081 18.355 6.027 1.00 55.16 93 SER A CA 1
ATOM 759 C C . SER A 1 93 ? 13.346 17.859 4.603 1.00 55.16 93 SER A C 1
ATOM 761 O O . SER A 1 93 ? 14.404 18.157 4.045 1.00 55.16 93 SER A O 1
ATOM 763 N N . CYS A 1 94 ? 12.444 17.067 4.015 1.00 64.06 94 CYS A N 1
ATOM 764 C CA . CYS A 1 94 ? 12.619 16.627 2.634 1.00 64.06 94 CYS A CA 1
ATOM 765 C C . CYS A 1 94 ? 12.555 17.849 1.705 1.00 64.06 94 CYS A C 1
ATOM 767 O O . CYS A 1 94 ? 11.553 18.556 1.660 1.00 64.06 94 CYS A O 1
ATOM 769 N N . THR A 1 95 ? 13.646 18.124 0.988 1.00 64.31 95 THR A N 1
ATOM 770 C CA . THR A 1 95 ? 13.742 19.272 0.070 1.00 64.31 95 THR A CA 1
ATOM 771 C C . THR A 1 95 ? 13.026 19.038 -1.257 1.00 64.31 95 THR A C 1
ATOM 773 O O . THR A 1 95 ? 12.895 19.974 -2.039 1.00 64.31 95 THR A O 1
ATOM 776 N N . LYS A 1 96 ? 12.583 17.801 -1.513 1.00 71.12 96 LYS A N 1
ATOM 777 C CA . LYS A 1 96 ? 11.807 17.420 -2.693 1.00 71.12 96 LYS A CA 1
ATOM 778 C C . LYS A 1 96 ? 10.324 17.392 -2.353 1.00 71.12 96 LYS A C 1
ATOM 780 O O . LYS A 1 96 ? 9.953 16.887 -1.294 1.00 71.12 96 LYS A O 1
ATOM 785 N N . THR A 1 97 ? 9.479 17.882 -3.253 1.00 77.50 97 THR A N 1
ATOM 786 C CA . THR A 1 97 ? 8.020 17.785 -3.084 1.00 77.50 97 THR A CA 1
ATOM 787 C C . THR A 1 97 ? 7.513 16.388 -3.458 1.00 77.50 97 THR A C 1
ATOM 789 O O . THR A 1 97 ? 8.165 15.670 -4.222 1.00 77.50 97 THR A O 1
ATOM 792 N N . LEU A 1 98 ? 6.334 15.993 -2.958 1.00 75.56 98 LEU A N 1
ATOM 793 C CA . LEU A 1 98 ? 5.674 14.758 -3.410 1.00 75.56 98 LEU A CA 1
ATOM 794 C C . LEU A 1 98 ? 5.457 14.761 -4.923 1.00 75.56 98 LEU A C 1
ATOM 796 O O . LEU A 1 98 ? 5.743 13.763 -5.567 1.00 75.56 98 LEU A O 1
ATOM 800 N N . ASP A 1 99 ? 5.092 15.896 -5.520 1.00 76.06 99 ASP A N 1
ATOM 801 C CA . ASP A 1 99 ? 4.909 16.005 -6.974 1.00 76.06 99 ASP A CA 1
ATOM 802 C C . ASP A 1 99 ? 6.200 15.762 -7.764 1.00 76.06 99 ASP A C 1
ATOM 804 O O . ASP A 1 99 ? 6.181 15.269 -8.893 1.00 76.06 99 ASP A O 1
ATOM 808 N N . GLU A 1 100 ? 7.355 16.141 -7.219 1.00 77.75 100 GLU A N 1
ATOM 809 C CA . GLU A 1 100 ? 8.653 15.824 -7.819 1.00 77.75 100 GLU A CA 1
ATOM 810 C C . GLU A 1 100 ? 8.978 14.337 -7.704 1.00 77.75 100 GLU A C 1
ATOM 812 O O . GLU A 1 100 ? 9.529 13.753 -8.640 1.00 77.75 100 GLU A O 1
ATOM 817 N N . ILE A 1 101 ? 8.635 13.721 -6.574 1.00 76.25 101 ILE A N 1
ATOM 818 C CA . ILE A 1 101 ? 8.810 12.287 -6.346 1.00 76.25 101 ILE A CA 1
ATOM 819 C C . ILE A 1 101 ? 7.881 11.495 -7.279 1.00 76.25 101 ILE A C 1
ATOM 821 O O . ILE A 1 101 ? 8.380 10.654 -8.027 1.00 76.25 101 ILE A O 1
ATOM 825 N N . SER A 1 102 ? 6.587 11.828 -7.321 1.00 78.88 102 SER A N 1
ATOM 826 C CA . SER A 1 102 ? 5.581 11.224 -8.205 1.00 78.88 102 SER A CA 1
ATOM 827 C C . SER A 1 102 ? 6.004 11.325 -9.662 1.00 78.88 102 SER A C 1
ATOM 829 O O . SER A 1 102 ? 6.162 10.305 -10.319 1.00 78.88 102 SER A O 1
ATOM 831 N N . ARG A 1 103 ? 6.336 12.525 -10.163 1.00 77.38 103 ARG A N 1
ATOM 832 C CA . ARG A 1 103 ? 6.764 12.688 -11.565 1.00 77.38 103 ARG A CA 1
ATOM 833 C C . ARG A 1 103 ? 8.013 11.884 -11.914 1.00 77.38 103 ARG A C 1
ATOM 835 O O . ARG A 1 103 ? 8.164 11.465 -13.061 1.00 77.38 103 ARG A O 1
ATOM 842 N N . ASN A 1 104 ? 8.943 11.713 -10.975 1.00 76.94 104 ASN A N 1
ATOM 843 C CA . ASN A 1 104 ? 10.120 10.875 -11.204 1.00 76.94 104 ASN A CA 1
ATOM 844 C C . ASN A 1 104 ? 9.743 9.391 -11.269 1.00 76.94 104 ASN A C 1
ATOM 846 O O . ASN A 1 104 ? 10.227 8.690 -12.155 1.00 76.94 104 ASN A O 1
ATOM 850 N N . ILE A 1 105 ? 8.855 8.940 -10.385 1.00 74.25 105 ILE A N 1
ATOM 851 C CA . ILE A 1 105 ? 8.314 7.578 -10.380 1.00 74.25 105 ILE A CA 1
ATOM 852 C C . ILE A 1 105 ? 7.529 7.305 -11.664 1.00 74.25 105 ILE A C 1
ATOM 854 O O . ILE A 1 105 ? 7.829 6.337 -12.355 1.00 74.25 105 ILE A O 1
ATOM 858 N N . ASP A 1 106 ? 6.626 8.195 -12.067 1.00 75.62 106 ASP A N 1
ATOM 859 C CA . ASP A 1 106 ? 5.808 8.033 -13.273 1.00 75.62 106 ASP A CA 1
ATOM 860 C C . ASP A 1 106 ? 6.676 7.948 -14.540 1.00 75.62 106 ASP A C 1
ATOM 862 O O . ASP A 1 106 ? 6.428 7.131 -15.433 1.00 75.62 106 ASP A O 1
ATOM 866 N N . LYS A 1 107 ? 7.765 8.732 -14.598 1.00 75.88 107 LYS A N 1
ATOM 867 C CA . LYS A 1 107 ? 8.775 8.630 -15.665 1.00 75.88 107 LYS A CA 1
ATOM 868 C C . LYS A 1 107 ? 9.475 7.271 -15.683 1.00 75.88 107 LYS A C 1
ATOM 870 O O . LYS A 1 107 ? 9.706 6.740 -16.769 1.00 75.88 107 LYS A O 1
ATOM 875 N N . MET A 1 108 ? 9.829 6.720 -14.520 1.00 71.44 108 MET A N 1
ATOM 876 C CA . MET A 1 108 ? 10.435 5.384 -14.420 1.00 71.44 108 MET A CA 1
ATOM 877 C C . MET A 1 108 ? 9.449 4.293 -14.840 1.00 71.44 108 MET A C 1
ATOM 879 O O . MET A 1 108 ? 9.816 3.366 -15.558 1.00 71.44 108 MET A O 1
ATOM 883 N N . LEU A 1 109 ? 8.189 4.444 -14.440 1.00 67.75 109 LEU A N 1
ATOM 884 C CA . LEU A 1 109 ? 7.120 3.487 -14.686 1.00 67.75 109 LEU A CA 1
ATOM 885 C C . LEU A 1 109 ? 6.665 3.430 -16.145 1.00 67.75 109 LEU A C 1
ATOM 887 O O . LEU A 1 109 ? 6.008 2.463 -16.529 1.00 67.75 109 LEU A O 1
ATOM 891 N N . LYS A 1 110 ? 7.021 4.431 -16.967 1.00 63.84 110 LYS A N 1
ATOM 892 C CA . LYS A 1 110 ? 6.552 4.569 -18.356 1.00 63.84 110 LYS A CA 1
ATOM 893 C C . LYS A 1 110 ? 5.040 4.331 -18.452 1.00 63.84 110 LYS A C 1
ATOM 895 O O . LYS A 1 110 ? 4.600 3.640 -19.370 1.00 63.84 110 LYS A O 1
ATOM 900 N N . ILE A 1 111 ? 4.262 4.845 -17.493 1.00 60.28 111 ILE A N 1
ATOM 901 C CA . ILE A 1 111 ? 2.808 4.648 -17.453 1.00 60.28 111 ILE A CA 1
ATOM 902 C C . ILE A 1 111 ? 2.235 5.238 -18.742 1.00 60.28 111 ILE A C 1
ATOM 904 O O . ILE A 1 111 ? 2.209 6.454 -18.920 1.00 60.28 111 ILE A O 1
ATOM 908 N N . GLN A 1 112 ? 1.852 4.370 -19.679 1.00 50.81 112 GLN A N 1
ATOM 909 C CA . GLN A 1 112 ? 1.327 4.797 -20.978 1.00 50.81 112 GLN A CA 1
ATOM 910 C C . GLN A 1 112 ? -0.146 5.199 -20.873 1.00 50.81 112 GLN A C 1
ATOM 912 O O . GLN A 1 112 ? -0.603 6.012 -21.673 1.00 50.81 112 GLN A O 1
ATOM 917 N N . ASN A 1 113 ? -0.866 4.668 -19.878 1.00 55.25 113 ASN A N 1
ATOM 918 C CA . ASN A 1 113 ? -2.271 4.962 -19.649 1.00 55.25 113 ASN A CA 1
ATOM 919 C C . ASN A 1 113 ? -2.603 5.003 -18.139 1.00 55.25 113 ASN A C 1
ATOM 921 O O . ASN A 1 113 ? -2.524 3.970 -17.478 1.00 55.25 113 ASN A O 1
ATOM 925 N N . PRO A 1 114 ? -2.995 6.161 -17.577 1.00 51.62 114 PRO A N 1
ATOM 926 C CA . PRO A 1 114 ? -3.379 6.295 -16.167 1.00 51.62 114 PRO A CA 1
ATOM 927 C C . PRO A 1 114 ? -4.620 5.486 -15.756 1.00 51.62 114 PRO A C 1
ATOM 929 O O . PRO A 1 114 ? -4.875 5.344 -14.563 1.00 51.62 114 PRO A O 1
ATOM 932 N N . SER A 1 115 ? -5.418 4.990 -16.714 1.00 54.62 115 SER A N 1
ATOM 933 C CA . SER A 1 115 ? -6.610 4.181 -16.417 1.00 54.62 115 SER A CA 1
ATOM 934 C C . SER A 1 115 ? -6.302 2.721 -16.093 1.00 54.62 115 SER A C 1
ATOM 936 O O . SER A 1 115 ? -7.169 2.032 -15.558 1.00 54.62 115 SER A O 1
ATOM 938 N N . ASP A 1 116 ? -5.101 2.240 -16.416 1.00 61.31 116 ASP A N 1
ATOM 939 C CA . ASP A 1 116 ? -4.690 0.869 -16.129 1.00 61.31 116 ASP A CA 1
ATOM 940 C C . ASP A 1 116 ? -4.224 0.816 -14.668 1.00 61.31 116 ASP A C 1
ATOM 942 O O . ASP A 1 116 ? -3.038 0.952 -14.369 1.00 61.31 116 ASP A O 1
ATOM 946 N N . ARG A 1 117 ? -5.187 0.711 -13.743 1.00 72.62 117 ARG A N 1
ATOM 947 C CA . ARG A 1 117 ? -4.918 0.501 -12.314 1.00 72.62 117 ARG A CA 1
ATOM 948 C C . ARG A 1 117 ? -4.329 -0.896 -12.132 1.00 72.62 117 ARG A C 1
ATOM 950 O O . ARG A 1 117 ? -5.063 -1.878 -12.091 1.00 72.62 117 ARG A O 1
ATOM 957 N N . ASP A 1 118 ? -3.005 -0.977 -12.087 1.00 83.56 118 ASP A N 1
ATOM 958 C CA . ASP A 1 118 ? -2.247 -2.220 -11.962 1.00 83.56 118 ASP A CA 1
ATOM 959 C C . ASP A 1 118 ? -1.265 -2.161 -10.777 1.00 83.56 118 ASP A C 1
ATOM 961 O O . ASP A 1 118 ? -1.199 -1.184 -10.029 1.00 83.56 118 ASP A O 1
ATOM 965 N N . ALA A 1 119 ? -0.469 -3.214 -10.593 1.00 87.06 119 ALA A N 1
ATOM 966 C CA . ALA A 1 119 ? 0.525 -3.300 -9.524 1.00 87.06 119 ALA A CA 1
ATOM 967 C C . ALA A 1 119 ? 1.476 -2.091 -9.432 1.00 87.06 119 ALA A C 1
ATOM 969 O O . ALA A 1 119 ? 1.899 -1.720 -8.334 1.00 87.06 119 ALA A O 1
ATOM 970 N N . LYS A 1 120 ? 1.813 -1.444 -10.553 1.00 86.12 120 LYS A N 1
ATOM 971 C CA . LYS A 1 120 ? 2.701 -0.273 -10.557 1.00 86.12 120 LYS A CA 1
ATOM 972 C C . LYS A 1 120 ? 1.995 0.974 -10.040 1.00 86.12 120 LYS A C 1
ATOM 974 O O . LYS A 1 120 ? 2.662 1.839 -9.472 1.00 86.12 120 LYS A O 1
ATOM 979 N N . THR A 1 121 ? 0.670 1.055 -10.177 1.00 85.69 121 THR A N 1
ATOM 980 C CA . THR A 1 121 ? -0.140 2.148 -9.623 1.00 85.69 121 THR A CA 1
ATOM 981 C C . THR A 1 121 ? 0.066 2.280 -8.117 1.00 85.69 121 THR A C 1
ATOM 983 O O . THR A 1 121 ? 0.100 3.400 -7.614 1.00 85.69 121 THR A O 1
ATOM 986 N N . LEU A 1 122 ? 0.328 1.180 -7.401 1.00 90.31 122 LEU A N 1
ATOM 987 C CA . LEU A 1 122 ? 0.651 1.214 -5.970 1.00 90.31 122 LEU A CA 1
ATOM 988 C C . LEU A 1 122 ? 1.862 2.097 -5.646 1.00 90.31 122 LEU A C 1
ATOM 990 O O . LEU A 1 122 ? 1.866 2.803 -4.639 1.00 90.31 122 LEU A O 1
ATOM 994 N N . ILE A 1 123 ? 2.882 2.094 -6.507 1.00 87.75 123 ILE A N 1
ATOM 995 C CA . ILE A 1 123 ? 4.094 2.898 -6.314 1.00 87.75 123 ILE A CA 1
ATOM 996 C C . ILE A 1 123 ? 3.764 4.388 -6.489 1.00 87.75 123 ILE A C 1
ATOM 998 O O . ILE A 1 123 ? 4.227 5.211 -5.697 1.00 87.75 123 ILE A O 1
ATOM 1002 N N . SER A 1 124 ? 2.925 4.736 -7.471 1.00 83.88 124 SER A N 1
ATOM 1003 C CA . SER A 1 124 ? 2.440 6.111 -7.658 1.00 83.88 124 SER A CA 1
ATOM 1004 C C . SER A 1 124 ? 1.522 6.556 -6.511 1.00 83.88 124 SER A C 1
ATOM 1006 O O . SER A 1 124 ? 1.666 7.680 -6.030 1.00 83.88 124 SER A O 1
ATOM 1008 N N . LEU A 1 125 ? 0.651 5.679 -5.990 1.00 87.38 125 LEU A N 1
ATOM 1009 C CA . LEU A 1 125 ? -0.196 5.973 -4.822 1.00 87.38 125 LEU A CA 1
ATOM 1010 C C . LEU A 1 125 ? 0.644 6.341 -3.594 1.00 87.38 125 LEU A C 1
ATOM 1012 O O . LEU A 1 125 ? 0.339 7.316 -2.911 1.00 87.38 125 LEU A O 1
ATOM 1016 N N . MET A 1 126 ? 1.740 5.618 -3.342 1.00 88.81 126 MET A N 1
ATOM 1017 C CA . MET A 1 126 ? 2.644 5.934 -2.229 1.00 88.81 126 MET A CA 1
ATOM 1018 C C . MET A 1 126 ? 3.310 7.312 -2.364 1.00 88.81 126 MET A C 1
ATOM 1020 O O . MET A 1 126 ? 3.658 7.935 -1.361 1.00 88.81 126 MET A O 1
ATOM 1024 N N . ALA A 1 127 ? 3.505 7.780 -3.596 1.00 83.19 127 ALA A N 1
ATOM 1025 C CA . ALA A 1 127 ? 4.185 9.028 -3.921 1.00 83.19 127 ALA A CA 1
ATOM 1026 C C . ALA A 1 127 ? 3.240 10.215 -4.163 1.00 83.19 127 ALA A C 1
ATOM 1028 O O . ALA A 1 127 ? 3.702 11.279 -4.578 1.00 83.19 127 ALA A O 1
ATOM 1029 N N . SER A 1 128 ? 1.943 10.051 -3.908 1.00 82.94 128 SER A N 1
ATOM 1030 C CA . SER A 1 128 ? 0.935 11.077 -4.169 1.00 82.94 128 SER A CA 1
ATOM 1031 C C . SER A 1 128 ? 0.551 11.848 -2.902 1.00 82.94 128 SER A C 1
ATOM 1033 O O . SER A 1 128 ? 0.533 11.300 -1.800 1.00 82.94 128 SER A O 1
ATOM 1035 N N . SER A 1 129 ? 0.253 13.139 -3.061 1.00 79.94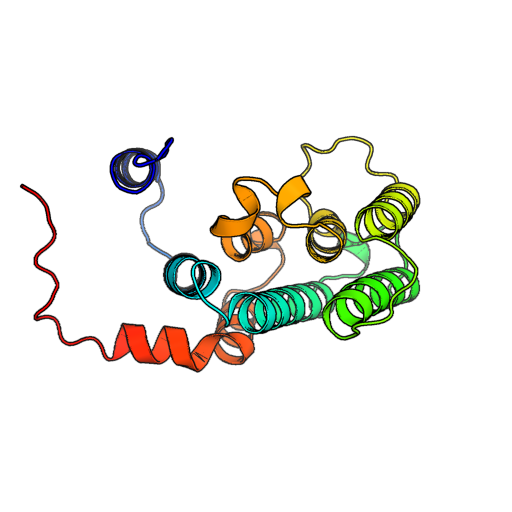 129 SER A N 1
ATOM 1036 C CA . SER A 1 129 ? -0.331 13.983 -2.014 1.00 79.94 129 SER A CA 1
ATOM 1037 C C . SER A 1 129 ? -1.848 13.789 -1.934 1.00 79.94 129 SER A C 1
ATOM 1039 O O . SER A 1 129 ? -2.458 13.264 -2.863 1.00 79.94 129 SER A O 1
ATOM 1041 N N . GLU A 1 130 ? -2.467 14.260 -0.849 1.00 82.88 130 GLU A N 1
ATOM 1042 C CA . GLU A 1 130 ? -3.931 14.348 -0.748 1.00 82.88 130 GLU A CA 1
ATOM 1043 C C . GLU A 1 130 ? -4.532 15.113 -1.939 1.00 82.88 130 GLU A C 1
ATOM 1045 O O . GLU A 1 130 ? -5.453 14.618 -2.580 1.00 82.88 130 GLU A O 1
ATOM 1050 N N . GLU A 1 131 ? -3.960 16.271 -2.291 1.00 80.38 131 GLU A N 1
ATOM 1051 C CA . GLU A 1 131 ? -4.429 17.103 -3.410 1.00 80.38 131 GLU A CA 1
ATOM 1052 C C . GLU A 1 131 ? -4.424 16.351 -4.750 1.00 80.38 131 GLU A C 1
ATOM 1054 O O . GLU A 1 131 ? -5.326 16.541 -5.564 1.00 80.38 131 GLU A O 1
ATOM 1059 N N . ASN A 1 132 ? -3.440 15.475 -4.973 1.00 76.75 132 ASN A N 1
ATOM 1060 C CA . ASN A 1 132 ? -3.342 14.682 -6.201 1.00 76.75 132 ASN A CA 1
ATOM 1061 C C . ASN A 1 132 ? -4.259 13.457 -6.198 1.00 76.75 132 ASN A C 1
ATOM 1063 O O . ASN A 1 132 ? -4.628 12.966 -7.264 1.00 76.75 132 ASN A O 1
ATOM 1067 N N . LEU A 1 133 ? -4.581 12.930 -5.016 1.00 76.31 133 LEU A N 1
ATOM 1068 C CA . LEU A 1 133 ? -5.434 11.756 -4.868 1.00 76.31 133 LEU A CA 1
ATOM 1069 C C . LEU A 1 133 ? -6.923 12.118 -4.878 1.00 76.31 133 LEU A C 1
ATOM 1071 O O . LEU A 1 133 ? -7.733 11.258 -5.222 1.00 76.31 133 LEU A O 1
ATOM 1075 N N . ASP A 1 134 ? -7.287 13.362 -4.553 1.00 78.88 134 ASP A N 1
ATOM 1076 C CA . ASP A 1 134 ? -8.677 13.831 -4.485 1.00 78.88 134 ASP A CA 1
ATOM 1077 C C . ASP A 1 134 ? -9.542 12.840 -3.672 1.00 78.88 134 ASP A C 1
ATOM 1079 O O . ASP A 1 134 ? -9.205 12.498 -2.535 1.00 78.88 134 ASP A O 1
ATOM 1083 N N . PHE A 1 135 ? -10.617 12.293 -4.245 1.00 72.44 135 PHE A N 1
ATOM 1084 C CA . PHE A 1 135 ? -11.479 11.324 -3.566 1.00 72.44 135 PHE A CA 1
ATOM 1085 C C . PHE A 1 135 ? -10.771 9.998 -3.217 1.00 72.44 135 PHE A C 1
ATOM 1087 O O . PHE A 1 135 ? -11.149 9.347 -2.240 1.00 72.44 135 PHE A O 1
ATOM 1094 N N . LEU A 1 136 ? -9.700 9.621 -3.933 1.00 79.44 136 LEU A N 1
ATOM 1095 C CA . LEU A 1 136 ? -8.904 8.419 -3.635 1.00 79.44 136 LEU A CA 1
ATOM 1096 C C . LEU A 1 136 ? -8.147 8.542 -2.312 1.00 79.44 136 LEU A C 1
ATOM 1098 O O . LEU A 1 136 ? -7.717 7.532 -1.759 1.00 79.44 136 LEU A O 1
ATOM 1102 N N . TRP A 1 137 ? -7.988 9.756 -1.775 1.00 83.75 137 TRP A N 1
ATOM 1103 C CA . TRP A 1 137 ? -7.412 9.940 -0.447 1.00 83.75 137 TRP A CA 1
ATOM 1104 C C . TRP A 1 137 ? -8.238 9.238 0.630 1.00 83.75 137 TRP A C 1
ATOM 1106 O O . TRP A 1 137 ? -7.670 8.659 1.556 1.00 83.75 137 TRP A O 1
ATOM 1116 N N . TRP A 1 138 ? -9.564 9.254 0.499 1.00 82.38 138 TRP A N 1
ATOM 1117 C CA . TRP A 1 138 ? -10.489 8.648 1.458 1.00 82.38 138 TRP A CA 1
ATOM 1118 C C . TRP A 1 138 ? -10.662 7.147 1.217 1.00 82.38 138 TRP A C 1
ATOM 1120 O O . TRP A 1 138 ? -10.759 6.388 2.174 1.00 82.38 138 TRP A O 1
ATOM 1130 N N . GLN A 1 139 ? -10.584 6.720 -0.045 1.00 83.50 139 GLN A N 1
ATOM 1131 C CA . GLN A 1 139 ? -10.665 5.321 -0.484 1.00 83.50 139 GLN A CA 1
ATOM 1132 C C . GLN A 1 139 ? -9.280 4.718 -0.760 1.00 83.50 139 GLN A C 1
ATOM 1134 O O . GLN A 1 139 ? -9.088 3.966 -1.717 1.00 83.50 139 GLN A O 1
ATOM 1139 N N . PHE A 1 140 ? -8.266 5.122 0.007 1.00 90.38 140 PHE A N 1
ATOM 1140 C CA . PHE A 1 140 ? -6.879 4.789 -0.316 1.00 90.38 140 PHE A CA 1
ATOM 1141 C C . PHE A 1 140 ? -6.626 3.279 -0.245 1.00 90.38 140 PHE A C 1
ATOM 1143 O O . PHE A 1 140 ? -5.883 2.745 -1.073 1.00 90.38 140 PHE A O 1
ATOM 1150 N N . ILE A 1 141 ? -7.221 2.583 0.734 1.00 94.12 141 ILE A N 1
ATOM 1151 C CA . ILE A 1 141 ? -7.041 1.136 0.879 1.00 94.12 141 ILE A CA 1
ATOM 1152 C C . ILE A 1 141 ? -7.836 0.391 -0.187 1.00 94.12 141 ILE A C 1
ATOM 1154 O O . ILE A 1 141 ? -7.242 -0.449 -0.856 1.00 94.12 141 ILE A O 1
ATOM 1158 N N . GLU A 1 142 ? -9.103 0.739 -0.411 1.00 91.69 142 GLU A N 1
ATOM 1159 C CA . GLU A 1 142 ? -9.925 0.219 -1.513 1.00 91.69 142 GLU A CA 1
ATOM 1160 C C . GLU A 1 142 ? -9.197 0.354 -2.855 1.00 91.69 142 GLU A C 1
ATOM 1162 O O . GLU A 1 142 ? -8.934 -0.640 -3.526 1.00 91.69 142 GLU A O 1
ATOM 1167 N N . SER A 1 143 ? -8.722 1.559 -3.174 1.00 88.31 143 SER A N 1
ATOM 1168 C CA . SER A 1 143 ? -7.997 1.830 -4.421 1.00 88.31 143 SER A CA 1
ATOM 1169 C C . SER A 1 143 ? -6.707 1.020 -4.544 1.00 88.31 143 SER A C 1
ATOM 1171 O O . SER A 1 143 ? -6.328 0.632 -5.647 1.00 88.31 143 SER A O 1
ATOM 1173 N N . SER A 1 144 ? -6.020 0.768 -3.428 1.00 92.31 144 SER A N 1
ATOM 1174 C CA . SER A 1 144 ? -4.809 -0.057 -3.414 1.00 92.31 144 SER A CA 1
ATOM 1175 C C . SER A 1 144 ? -5.134 -1.538 -3.612 1.00 92.31 144 SER A C 1
ATOM 1177 O O . SER A 1 144 ? -4.438 -2.226 -4.355 1.00 92.31 144 SER A O 1
ATOM 1179 N N . VAL A 1 145 ? -6.192 -2.041 -2.972 1.00 92.94 145 VAL A N 1
ATOM 1180 C CA . VAL A 1 145 ? -6.632 -3.433 -3.126 1.00 92.94 145 VAL A CA 1
ATOM 1181 C C . VAL A 1 145 ? -7.096 -3.689 -4.555 1.00 92.94 145 VAL A C 1
ATOM 1183 O O . VAL A 1 145 ? -6.631 -4.652 -5.157 1.00 92.94 145 VAL A O 1
ATOM 1186 N N . ASP A 1 146 ? -7.891 -2.794 -5.142 1.00 90.06 146 ASP A N 1
ATOM 1187 C CA . ASP A 1 146 ? -8.386 -2.916 -6.520 1.00 90.06 146 ASP A CA 1
ATOM 1188 C C . ASP A 1 146 ? -7.261 -3.084 -7.554 1.00 90.06 146 ASP A C 1
ATOM 1190 O O . ASP A 1 146 ? -7.422 -3.795 -8.545 1.00 90.06 146 ASP A O 1
ATOM 1194 N N . CYS A 1 147 ? -6.095 -2.469 -7.321 1.00 89.00 147 CYS A N 1
ATOM 1195 C CA . CYS A 1 147 ? -4.951 -2.567 -8.233 1.00 89.00 147 CYS A CA 1
ATOM 1196 C C . CYS A 1 147 ? -4.361 -3.986 -8.318 1.00 89.00 147 CYS A C 1
ATOM 1198 O O . CYS A 1 147 ? -3.708 -4.323 -9.309 1.00 89.00 147 CYS A O 1
ATOM 1200 N N . ILE A 1 148 ? -4.511 -4.795 -7.263 1.00 92.50 148 ILE A N 1
ATOM 1201 C CA . ILE A 1 148 ? -3.799 -6.073 -7.106 1.00 92.50 148 ILE A CA 1
ATOM 1202 C C . ILE A 1 148 ? -4.644 -7.181 -6.460 1.00 92.50 148 ILE A C 1
ATOM 1204 O O . ILE A 1 148 ? -4.086 -8.177 -5.999 1.00 92.50 148 ILE A O 1
ATOM 1208 N N . GLU A 1 149 ? -5.971 -7.041 -6.415 1.00 90.88 149 GLU A N 1
ATOM 1209 C CA . GLU A 1 149 ? -6.872 -7.954 -5.694 1.00 90.88 149 GLU A CA 1
ATOM 1210 C C . GLU A 1 149 ? -6.605 -9.417 -6.068 1.00 90.88 149 GLU A C 1
ATOM 1212 O O . GLU A 1 149 ? -6.440 -10.279 -5.205 1.00 90.88 149 GLU A O 1
ATOM 1217 N N . ASN A 1 150 ? -6.486 -9.669 -7.372 1.00 90.44 150 ASN A N 1
ATOM 1218 C CA . ASN A 1 150 ? -6.282 -10.990 -7.955 1.00 90.44 150 ASN A CA 1
ATOM 1219 C C . ASN A 1 150 ? -4.822 -11.481 -7.937 1.00 90.44 150 ASN A C 1
ATOM 1221 O O . ASN A 1 150 ? -4.544 -12.552 -8.480 1.00 90.44 150 ASN A O 1
ATOM 1225 N N . LYS A 1 151 ? -3.892 -10.708 -7.364 1.00 93.69 151 LYS A N 1
ATOM 1226 C CA . LYS A 1 151 ? -2.457 -11.032 -7.307 1.00 93.69 151 LYS A CA 1
ATOM 1227 C C . LYS A 1 151 ? -2.045 -11.683 -5.997 1.00 93.69 151 LYS A C 1
ATOM 1229 O O . LYS A 1 151 ? -1.070 -12.424 -5.976 1.00 93.69 151 LYS A O 1
ATOM 1234 N N . LEU A 1 152 ? -2.781 -11.427 -4.918 1.00 93.56 152 LEU A N 1
ATOM 1235 C CA . LEU A 1 152 ? -2.492 -11.985 -3.601 1.00 93.56 152 LEU A CA 1
ATOM 1236 C C . LEU A 1 152 ? -3.568 -12.996 -3.201 1.00 93.56 152 LEU A C 1
ATOM 1238 O O . LEU A 1 152 ? -4.744 -12.850 -3.533 1.00 93.56 152 LEU A O 1
ATOM 1242 N N . SER A 1 153 ? -3.169 -14.035 -2.468 1.00 91.75 153 SER A N 1
ATOM 1243 C CA . SER A 1 153 ? -4.128 -14.974 -1.888 1.00 91.75 153 SER A CA 1
ATOM 1244 C C . SER A 1 153 ? -4.903 -14.325 -0.738 1.00 91.75 153 SER A C 1
ATOM 1246 O O . SER A 1 153 ? -4.423 -13.393 -0.091 1.00 91.75 153 SER A O 1
ATOM 1248 N N . GLU A 1 154 ? -6.085 -14.863 -0.425 1.00 87.81 154 GLU A N 1
ATOM 1249 C CA . GLU A 1 154 ? -6.874 -14.408 0.729 1.00 87.81 154 GLU A CA 1
ATOM 1250 C C . GLU A 1 154 ? -6.079 -14.502 2.046 1.00 87.81 154 GLU A C 1
ATOM 1252 O O . GLU A 1 154 ? -6.166 -13.610 2.885 1.00 87.81 154 GLU A O 1
ATOM 1257 N N . GLU A 1 155 ? -5.237 -15.527 2.209 1.00 90.88 155 GLU A N 1
ATOM 1258 C CA . GLU A 1 155 ? -4.365 -15.674 3.382 1.00 90.88 155 GLU A CA 1
ATOM 1259 C C . GLU A 1 155 ? -3.372 -14.510 3.519 1.00 90.88 155 GLU A C 1
ATOM 1261 O O . GLU A 1 155 ? -3.228 -13.947 4.608 1.00 90.88 155 GLU A O 1
ATOM 1266 N N . ILE A 1 156 ? -2.721 -14.115 2.419 1.00 95.62 156 ILE A N 1
ATOM 1267 C CA . ILE A 1 156 ? -1.786 -12.981 2.411 1.00 95.62 156 ILE A CA 1
ATOM 1268 C C . ILE A 1 156 ? -2.539 -11.689 2.723 1.00 95.62 156 ILE A C 1
ATOM 1270 O O . ILE A 1 156 ? -2.083 -10.905 3.558 1.00 95.62 156 ILE A O 1
ATOM 1274 N N . TRP A 1 157 ? -3.711 -11.485 2.119 1.00 95.31 157 TRP A N 1
ATOM 1275 C CA . TRP A 1 157 ? -4.544 -10.323 2.406 1.00 95.31 157 TRP A CA 1
ATOM 1276 C C . TRP A 1 157 ? -4.884 -10.219 3.892 1.00 95.31 157 TRP A C 1
ATOM 1278 O O . TRP A 1 157 ? -4.590 -9.203 4.525 1.00 95.31 157 TRP A O 1
ATOM 1288 N N . LEU A 1 158 ? -5.441 -11.278 4.481 1.00 90.56 158 LEU A N 1
ATOM 1289 C CA . LEU A 1 158 ? -5.820 -11.293 5.895 1.00 90.56 158 LEU A CA 1
ATOM 1290 C C . LEU A 1 158 ? -4.614 -11.083 6.818 1.00 90.56 158 LEU A C 1
ATOM 1292 O O . LEU A 1 158 ? -4.720 -10.358 7.811 1.00 90.56 158 LEU A O 1
ATOM 1296 N N . TYR A 1 159 ? -3.460 -11.660 6.477 1.00 95.75 159 TYR A N 1
ATOM 1297 C CA . TYR A 1 159 ? -2.211 -11.420 7.194 1.00 95.75 159 TYR A CA 1
ATOM 1298 C C . TYR A 1 159 ? -1.814 -9.936 7.176 1.00 95.75 159 TYR A C 1
ATOM 1300 O O . TYR A 1 159 ? -1.562 -9.361 8.239 1.00 95.75 159 TYR A O 1
ATOM 1308 N N . LEU A 1 160 ? -1.798 -9.299 6.001 1.00 98.19 160 LEU A N 1
ATOM 1309 C CA . LEU A 1 160 ? -1.411 -7.893 5.841 1.00 98.19 160 LEU A CA 1
ATOM 1310 C C . LEU A 1 160 ? -2.388 -6.947 6.549 1.00 98.19 160 LEU A C 1
ATOM 1312 O O . LEU A 1 160 ? -1.959 -6.044 7.272 1.00 98.19 160 LEU A O 1
ATOM 1316 N N . PHE A 1 161 ? -3.693 -7.190 6.421 1.00 96.69 161 PHE A N 1
ATOM 1317 C CA . PHE A 1 161 ? -4.717 -6.421 7.129 1.00 96.69 161 PHE A CA 1
ATOM 1318 C C . PHE A 1 161 ? -4.572 -6.540 8.647 1.00 96.69 161 PHE A C 1
ATOM 1320 O O . PHE A 1 161 ? -4.591 -5.531 9.351 1.00 96.69 161 PHE A O 1
ATOM 1327 N N . ASN A 1 162 ? -4.356 -7.746 9.171 1.00 93.62 162 ASN A N 1
ATOM 1328 C CA . ASN A 1 162 ? -4.142 -7.937 10.602 1.00 93.62 162 ASN A CA 1
ATOM 1329 C C . ASN A 1 162 ? -2.837 -7.275 11.087 1.00 93.62 162 ASN A C 1
ATOM 1331 O O . ASN A 1 162 ? -2.823 -6.627 12.137 1.00 93.62 162 ASN A O 1
ATOM 1335 N N . LYS A 1 163 ? -1.750 -7.384 10.312 1.00 97.44 163 LYS A N 1
ATOM 1336 C CA . LYS A 1 163 ? -0.453 -6.763 10.626 1.00 97.44 163 LYS A CA 1
ATOM 1337 C C . LYS A 1 163 ? -0.574 -5.248 10.780 1.00 97.44 163 LYS A C 1
ATOM 1339 O O . LYS A 1 163 ? -0.045 -4.695 11.742 1.00 97.44 163 LYS A O 1
ATOM 1344 N N . HIS A 1 164 ? -1.273 -4.589 9.857 1.00 97.69 164 HIS A N 1
ATOM 1345 C CA . HIS A 1 164 ? -1.309 -3.126 9.796 1.00 97.69 164 HIS A CA 1
ATOM 1346 C C . HIS A 1 164 ? -2.512 -2.496 10.477 1.00 97.69 164 HIS A C 1
ATOM 1348 O O . HIS A 1 164 ? -2.386 -1.360 10.924 1.00 97.69 164 HIS A O 1
ATOM 1354 N N . PHE A 1 165 ? -3.640 -3.201 10.592 1.00 96.31 165 PHE A N 1
ATOM 1355 C CA . PHE A 1 165 ? -4.939 -2.654 11.011 1.00 96.31 165 PHE A CA 1
ATOM 1356 C C . PHE A 1 165 ? -5.676 -3.502 12.060 1.00 96.31 165 PHE A C 1
ATOM 1358 O O . PHE A 1 165 ? -6.878 -3.330 12.271 1.00 96.31 165 PHE A O 1
ATOM 1365 N N . SER A 1 166 ? -4.976 -4.396 12.770 1.00 93.75 166 SER A N 1
ATOM 1366 C CA . SER A 1 166 ? -5.587 -5.190 13.850 1.00 93.75 166 SER A CA 1
ATOM 1367 C C . SER A 1 166 ? -6.380 -4.372 14.879 1.00 93.75 166 SER A C 1
ATOM 1369 O O . SER A 1 166 ? -7.454 -4.845 15.251 1.00 93.75 166 SER A O 1
ATOM 1371 N N . PRO A 1 167 ? -5.970 -3.163 15.328 1.00 92.50 167 PRO A N 1
ATOM 1372 C CA . PRO A 1 167 ? -6.772 -2.401 16.285 1.00 92.50 167 PRO A CA 1
ATOM 1373 C C . PRO A 1 167 ? -8.147 -2.000 15.739 1.00 92.50 167 PRO A C 1
ATOM 1375 O O . PRO A 1 167 ? -9.131 -2.016 16.477 1.00 92.50 167 PRO A O 1
ATOM 1378 N N . GLU A 1 168 ? -8.231 -1.625 14.463 1.00 92.38 168 GLU A N 1
ATOM 1379 C CA . GLU A 1 168 ? -9.476 -1.225 13.807 1.00 92.38 168 GLU A CA 1
ATOM 1380 C C . GLU A 1 168 ? -10.386 -2.434 13.578 1.00 92.38 168 GLU A C 1
ATOM 1382 O O . GLU A 1 168 ? -11.570 -2.376 13.913 1.00 92.38 168 GLU A O 1
ATOM 1387 N N . LEU A 1 169 ? -9.814 -3.552 13.125 1.00 89.06 169 LEU A N 1
ATOM 1388 C CA . LEU A 1 169 ? -10.535 -4.810 12.922 1.00 89.06 169 LEU A CA 1
ATOM 1389 C C . LEU A 1 169 ? -11.076 -5.378 14.242 1.00 89.06 169 LEU A C 1
ATOM 1391 O O . LEU A 1 169 ? -12.243 -5.753 14.329 1.00 89.06 169 LEU A O 1
ATOM 1395 N N . GLN A 1 170 ? -10.258 -5.388 15.299 1.00 87.56 170 GLN A N 1
ATOM 1396 C CA . GLN A 1 170 ? -10.679 -5.835 16.630 1.00 87.56 170 GLN A CA 1
ATOM 1397 C C . GLN A 1 170 ? -11.749 -4.921 17.215 1.00 87.56 170 GLN A C 1
ATOM 1399 O O . GLN A 1 170 ? -12.723 -5.411 17.783 1.00 87.56 170 GLN A O 1
ATOM 1404 N N . ARG A 1 171 ? -11.595 -3.598 17.065 1.00 87.31 171 ARG A N 1
ATOM 1405 C CA . ARG A 1 171 ? -12.598 -2.642 17.536 1.00 87.31 171 ARG A CA 1
ATOM 1406 C C . ARG A 1 171 ? -13.933 -2.887 16.855 1.00 87.31 171 ARG A C 1
ATOM 1408 O O . ARG A 1 171 ? -14.934 -2.894 17.554 1.00 87.31 171 ARG A O 1
ATOM 1415 N N . TRP A 1 172 ? -13.943 -3.092 15.538 1.00 87.19 172 TRP A N 1
ATOM 1416 C CA . TRP A 1 172 ? -15.158 -3.419 14.794 1.00 87.19 172 TRP A CA 1
ATOM 1417 C C . TRP A 1 172 ? -15.780 -4.736 15.279 1.00 87.19 172 TRP A C 1
ATOM 1419 O O . TRP A 1 172 ? -16.954 -4.754 15.630 1.00 87.19 172 TRP A O 1
ATOM 1429 N N . ALA A 1 173 ? -14.982 -5.798 15.429 1.00 81.94 173 ALA A N 1
ATOM 1430 C CA . ALA A 1 173 ? -15.461 -7.104 15.897 1.00 81.94 173 ALA A CA 1
ATOM 1431 C C . ALA A 1 173 ? -16.005 -7.095 17.342 1.00 81.94 173 ALA A C 1
ATOM 1433 O O . ALA A 1 173 ? -16.806 -7.949 17.710 1.00 81.94 173 ALA A O 1
ATOM 1434 N N . GLN A 1 174 ? -15.557 -6.151 18.174 1.00 81.88 174 GLN A N 1
ATOM 1435 C CA . GLN A 1 174 ? -15.989 -5.989 19.567 1.00 81.88 174 GLN A CA 1
ATOM 1436 C C . GLN A 1 174 ? -17.171 -5.024 19.735 1.00 81.88 174 GLN A C 1
ATOM 1438 O O . GLN A 1 174 ? -17.649 -4.845 20.860 1.00 81.88 174 GLN A O 1
ATOM 1443 N N . GLN A 1 175 ? -17.646 -4.379 18.664 1.00 75.50 175 GLN A N 1
ATOM 1444 C CA . GLN A 1 175 ? -18.858 -3.566 18.739 1.00 75.50 175 GLN A CA 1
ATOM 1445 C C . GLN A 1 175 ? -20.039 -4.482 19.075 1.00 75.50 175 GLN A C 1
ATOM 1447 O O . GLN A 1 175 ? -20.403 -5.354 18.296 1.00 75.50 175 GLN A O 1
ATOM 1452 N N . GLN A 1 176 ? -20.624 -4.305 20.263 1.00 51.75 176 GLN A N 1
ATOM 1453 C CA . GLN A 1 176 ? -21.872 -4.980 20.618 1.00 51.75 176 GLN A CA 1
ATOM 1454 C C . GLN A 1 176 ? -22.989 -4.515 19.676 1.00 51.75 176 GLN A C 1
ATOM 1456 O O . GLN A 1 176 ? -23.089 -3.319 19.397 1.00 51.75 176 GLN A O 1
ATOM 1461 N N . ASP A 1 177 ? -23.868 -5.442 19.279 1.00 53.16 177 ASP A N 1
ATOM 1462 C CA . ASP A 1 177 ? -25.002 -5.254 18.352 1.00 53.16 177 ASP A CA 1
ATOM 1463 C C . ASP A 1 177 ? -25.947 -4.072 18.677 1.00 53.16 177 ASP A C 1
ATOM 1465 O O . ASP A 1 177 ? -26.765 -3.670 17.852 1.00 53.16 177 ASP A O 1
ATOM 1469 N N . ASN A 1 178 ? -25.820 -3.442 19.847 1.00 42.78 178 ASN A N 1
ATOM 1470 C CA . ASN A 1 178 ? -26.693 -2.371 20.337 1.00 42.78 178 ASN A CA 1
ATOM 1471 C C . ASN A 1 178 ? -26.457 -0.979 19.712 1.00 42.78 178 ASN A C 1
ATOM 1473 O O . ASN A 1 178 ? -26.897 0.026 20.270 1.00 42.78 178 ASN A O 1
ATOM 1477 N N . LYS A 1 179 ? -25.772 -0.885 18.567 1.00 42.84 179 LYS A N 1
ATOM 1478 C CA . LYS A 1 179 ? -25.689 0.350 17.762 1.00 42.84 179 LYS A CA 1
ATOM 1479 C C . LYS A 1 179 ? -25.921 0.137 16.268 1.00 42.84 179 LYS A C 1
ATOM 1481 O O . LYS A 1 179 ? -25.656 1.041 15.483 1.00 42.84 179 LYS A O 1
ATOM 1486 N N . TYR A 1 180 ? -26.502 -0.995 15.881 1.00 43.12 180 TYR A N 1
ATOM 1487 C CA . TYR A 1 180 ? -27.167 -1.111 14.588 1.00 43.12 180 TYR A CA 1
ATOM 1488 C C . TYR A 1 180 ? -28.633 -0.669 14.712 1.00 43.12 180 TYR A C 1
ATOM 1490 O O . TYR A 1 180 ? -29.543 -1.380 14.293 1.00 43.12 180 TYR A O 1
ATOM 1498 N N . GLU A 1 181 ? -28.883 0.551 15.212 1.00 34.56 181 GLU A N 1
ATOM 1499 C CA . GLU A 1 181 ? -29.935 1.344 14.569 1.00 34.56 181 GLU A CA 1
ATOM 1500 C C . GLU A 1 181 ? -29.380 1.660 13.183 1.00 34.56 181 GLU A C 1
ATOM 1502 O O . GLU A 1 181 ? -28.746 2.684 12.931 1.00 34.56 181 GLU A O 1
ATOM 1507 N N . LEU A 1 182 ? -29.522 0.677 12.296 1.00 36.78 182 LEU A N 1
ATOM 1508 C CA . LEU A 1 182 ? -29.461 0.901 10.876 1.00 36.78 182 LEU A CA 1
ATOM 1509 C C . LEU A 1 182 ? -30.443 2.044 10.634 1.00 36.78 182 LEU A C 1
ATOM 1511 O O . LEU A 1 182 ? -31.651 1.855 10.769 1.00 36.78 182 LEU A O 1
ATOM 1515 N N . TYR A 1 183 ? -29.921 3.234 10.342 1.00 32.41 183 TYR A N 1
ATOM 1516 C CA . TYR A 1 183 ? -30.690 4.355 9.820 1.00 32.41 183 TYR A CA 1
ATOM 1517 C C . TYR A 1 183 ? -31.207 3.965 8.425 1.00 32.41 183 TYR A C 1
ATOM 1519 O O . TYR A 1 183 ? -30.743 4.440 7.392 1.00 32.41 183 TYR A O 1
ATOM 1527 N N . PHE A 1 184 ? -32.151 3.029 8.406 1.00 31.84 184 PHE A N 1
ATOM 1528 C CA . PHE A 1 184 ? -33.106 2.789 7.345 1.00 31.84 184 PHE A CA 1
ATOM 1529 C C . PHE A 1 184 ? -34.433 3.379 7.822 1.00 31.84 184 PHE A C 1
ATOM 1531 O O . PHE A 1 184 ? -35.363 2.661 8.184 1.00 31.84 184 PHE A O 1
ATOM 1538 N N . SER A 1 185 ? -34.492 4.705 7.853 1.00 32.62 185 SER A N 1
ATOM 1539 C CA . SER A 1 185 ? -35.740 5.468 7.865 1.00 32.62 185 SER A CA 1
ATOM 1540 C C . SER A 1 185 ? -35.685 6.475 6.734 1.00 32.62 185 SER A C 1
ATOM 1542 O O . SER A 1 185 ? -34.671 7.211 6.706 1.00 32.62 185 SER A O 1
#

Secondary structure (DSSP, 8-state):
------SSSHHHHHHHHH--SS---HHHHHHHHHHHHHHHHHTTTTHHHHHHHHHHHHHHHHHTS-HHHHTTS-HHHHHHHHHHHHHHHH-TT-SS-HHHHHHHHHHHHT-S-TT---TTHHHHHHT--HHHHGGGGTTHHHHHHHTTGGGS-HHHHHHHHHHHHHHHHHHHHT--STT------

Foldseek 3Di:
DDDDDDDPDVVVVVVVVPPPDDDDDPLNVLLVLLLVVLVVQCVDPCNLVSVLLLLVLLLVVLVLFDVVQQPPDDPVVLVVLSCVLNVVSVDPDPPDALVNSLVVLCVVSVCVDPVLLASSVSSSLSSDDCVRCPVCSSSVSVSSCVRCVVRDDPVVSVVSSCVRPVVSVVVVVPDDPVPPPVPPD

Sequence (185 aa):
MKAWHYHTSNYWKESWGTCTSPRLSALYVAVMIVDAAGESQLATRKEKEWHLRRLSFVSDCIDHLDDTDLFPLTRSEVNTCKKIALDYWCQPSCTKTLDEISRNIDKMLKIQNPSDRDAKTLISLMASSEENLDFLWWQFIESSVDCIENKLSEEIWLYLFNKHFSPELQRWAQQQDNKYELYFS

Radius of gyration: 17.51 Å; chains: 1; bounding box: 52×43×42 Å